Protein AF-A0A9E4C3G5-F1 (afdb_monomer_lite)

Radius of gyration: 19.18 Å; chains: 1; bounding box: 37×43×54 Å

Foldseek 3Di:
DDLLVVVLVVQLVVCVVVVVVVSLLVSLVVLLVVLVPDDQPDPSQQDDFPPPDPVTDPCRPVQGTDQNSLLSNLLSLLSVLLVCQPDDPDDNVVSLVVNVVSCVVPVALSSLLSQLVSCLQNVVLVSNLVSLVSSCVRVVDRPDCSLLSNLLSCLLVVVNVVSVVSLLPDDDPCLLCCVSVVVCVVRPSNVVPCPPPSNVVSSVVSVVNNVVSVVD

Structure (mmCIF, N/CA/C/O backbone):
data_AF-A0A9E4C3G5-F1
#
_entry.id   AF-A0A9E4C3G5-F1
#
loop_
_atom_site.group_PDB
_atom_site.id
_atom_site.type_symbol
_atom_site.label_atom_id
_atom_site.label_alt_id
_atom_site.label_comp_id
_atom_site.label_asym_id
_atom_site.label_entity_id
_atom_site.label_seq_id
_atom_site.pdbx_PDB_ins_code
_atom_site.Cartn_x
_atom_site.Cartn_y
_atom_site.Cartn_z
_atom_site.occupancy
_atom_site.B_iso_or_equiv
_atom_site.auth_seq_id
_atom_site.auth_comp_id
_atom_site.auth_asym_id
_atom_site.auth_atom_id
_atom_site.pdbx_PDB_model_num
ATOM 1 N N . MET A 1 1 ? 12.731 8.715 -30.400 1.00 43.72 1 MET A N 1
ATOM 2 C CA . MET A 1 1 ? 12.672 7.331 -29.893 1.00 43.72 1 MET A CA 1
ATOM 3 C C . MET A 1 1 ? 11.929 7.447 -28.587 1.00 43.72 1 MET A C 1
ATOM 5 O O . MET A 1 1 ? 12.416 8.128 -27.698 1.00 43.72 1 MET A O 1
ATOM 9 N N . GLU A 1 2 ? 10.672 7.040 -28.642 1.00 46.91 2 GLU A N 1
ATOM 10 C CA . GLU A 1 2 ? 9.561 7.620 -27.893 1.00 46.91 2 GLU A CA 1
ATOM 11 C C . GLU A 1 2 ? 9.622 7.361 -26.394 1.00 46.91 2 GLU A C 1
ATOM 13 O O . GLU A 1 2 ? 10.087 6.319 -25.936 1.00 46.91 2 GLU A O 1
ATOM 18 N N . GLU A 1 3 ? 9.061 8.327 -25.679 1.00 57.97 3 GLU A N 1
ATOM 19 C CA . GLU A 1 3 ? 8.815 8.424 -24.246 1.00 57.97 3 GLU A CA 1
ATOM 20 C C . GLU A 1 3 ? 7.794 7.373 -23.775 1.00 57.97 3 GLU A C 1
ATOM 22 O O . GLU A 1 3 ? 6.835 7.701 -23.085 1.00 57.97 3 GLU A O 1
ATOM 27 N N . HIS A 1 4 ? 7.961 6.101 -24.164 1.00 58.53 4 HIS A N 1
ATOM 28 C CA . HIS A 1 4 ? 7.037 5.005 -23.839 1.00 58.53 4 HIS A CA 1
ATOM 29 C C . HIS A 1 4 ? 6.701 5.009 -22.347 1.00 58.53 4 HIS A C 1
ATOM 31 O O . HIS A 1 4 ? 5.546 4.908 -21.959 1.00 58.53 4 HIS A O 1
ATOM 37 N N . PHE A 1 5 ? 7.708 5.240 -21.512 1.00 59.88 5 PHE A N 1
ATOM 38 C CA . PHE A 1 5 ? 7.554 5.316 -20.072 1.00 59.88 5 PHE A CA 1
ATOM 39 C C . PHE A 1 5 ? 6.617 6.439 -19.593 1.00 59.88 5 PHE A C 1
ATOM 41 O O . PHE A 1 5 ? 5.713 6.199 -18.795 1.00 59.88 5 PHE A O 1
ATOM 48 N N . GLN A 1 6 ? 6.819 7.665 -20.086 1.00 60.78 6 GLN A N 1
ATOM 49 C CA . GLN A 1 6 ? 5.998 8.821 -19.713 1.00 60.78 6 GLN A CA 1
ATOM 50 C C . GLN A 1 6 ? 4.600 8.699 -20.321 1.00 60.78 6 GLN A C 1
ATOM 52 O O . GLN A 1 6 ? 3.619 9.010 -19.654 1.00 60.78 6 GLN A O 1
ATOM 57 N N . TYR A 1 7 ? 4.501 8.160 -21.538 1.00 65.75 7 TYR A N 1
ATOM 58 C CA . TYR A 1 7 ? 3.240 7.867 -22.203 1.00 65.75 7 TYR A CA 1
ATOM 59 C C . TYR A 1 7 ? 2.374 6.911 -21.374 1.00 65.75 7 TYR A C 1
ATOM 61 O O . TYR A 1 7 ? 1.239 7.253 -21.059 1.00 65.75 7 TYR A O 1
ATOM 69 N N . TYR A 1 8 ? 2.907 5.765 -20.932 1.00 64.81 8 TYR A N 1
ATOM 70 C CA . TYR A 1 8 ? 2.131 4.814 -20.127 1.00 64.81 8 TYR A CA 1
ATOM 71 C C . TYR A 1 8 ? 1.734 5.388 -18.761 1.00 64.81 8 TYR A C 1
ATOM 73 O O . TYR A 1 8 ? 0.577 5.255 -18.367 1.00 64.81 8 TYR A O 1
ATOM 81 N N . GLY A 1 9 ? 2.643 6.082 -18.067 1.00 62.91 9 GLY A N 1
ATOM 82 C CA . GLY A 1 9 ? 2.323 6.728 -16.789 1.00 62.91 9 GLY A CA 1
ATOM 83 C C . GLY A 1 9 ? 1.235 7.805 -16.911 1.00 62.91 9 GLY A C 1
ATOM 84 O O . GLY A 1 9 ? 0.311 7.850 -16.097 1.00 62.91 9 GLY A O 1
ATOM 85 N N . ILE A 1 10 ? 1.305 8.651 -17.945 1.00 65.81 10 ILE A N 1
ATOM 86 C CA . ILE A 1 10 ? 0.314 9.706 -18.213 1.00 65.81 10 ILE A CA 1
ATOM 87 C C . ILE A 1 10 ? -1.028 9.093 -18.622 1.00 65.81 10 ILE A C 1
ATOM 89 O O . ILE A 1 10 ? -2.057 9.469 -18.063 1.00 65.81 10 ILE A O 1
ATOM 93 N N . CYS A 1 11 ? -1.028 8.131 -19.547 1.00 67.50 11 CYS A N 1
ATOM 94 C CA . CYS A 1 11 ? -2.247 7.481 -20.018 1.00 67.50 11 CYS A CA 1
ATOM 95 C C . CYS A 1 11 ? -2.976 6.750 -18.886 1.00 67.50 11 CYS A C 1
ATOM 97 O O . CYS A 1 11 ? -4.171 6.972 -18.709 1.00 67.50 11 CYS A O 1
ATOM 99 N N . SER A 1 12 ? -2.281 5.947 -18.072 1.00 64.44 12 SER A N 1
ATOM 100 C CA . SER A 1 12 ? -2.912 5.236 -16.951 1.00 64.44 12 SER A CA 1
ATOM 101 C C . SER A 1 12 ? -3.515 6.194 -15.920 1.00 64.44 12 SER A C 1
ATOM 103 O O . SER A 1 12 ? -4.637 5.970 -15.467 1.00 64.44 12 SER A O 1
ATOM 105 N N . ASN A 1 13 ? -2.835 7.301 -15.596 1.00 64.56 13 ASN A N 1
ATOM 106 C CA . ASN A 1 13 ? -3.387 8.316 -14.694 1.00 64.56 13 ASN A CA 1
ATOM 107 C C . ASN A 1 13 ? -4.636 8.993 -15.283 1.00 64.56 13 ASN A C 1
ATOM 109 O O . ASN A 1 13 ? -5.645 9.109 -14.590 1.00 64.56 13 ASN A O 1
ATOM 113 N N . GLN A 1 14 ? -4.605 9.376 -16.562 1.00 71.62 14 GLN A N 1
ATOM 114 C CA . GLN A 1 14 ? -5.754 9.986 -17.239 1.00 71.62 14 GLN A CA 1
ATOM 115 C C . GLN A 1 14 ? -6.950 9.030 -17.330 1.00 71.62 14 GLN A C 1
ATOM 117 O O . GLN A 1 14 ? -8.085 9.429 -17.073 1.00 71.62 14 GLN A O 1
ATOM 122 N N . TYR A 1 15 ? -6.724 7.758 -17.666 1.00 74.25 15 TYR A N 1
ATOM 123 C CA . TYR A 1 15 ? -7.795 6.764 -17.698 1.00 74.25 15 TYR A CA 1
ATOM 124 C C . TYR A 1 15 ? -8.383 6.515 -16.308 1.00 74.25 15 TYR A C 1
ATOM 126 O O . TYR A 1 15 ? -9.606 6.421 -16.190 1.00 74.25 15 TYR A O 1
ATOM 134 N N . ARG A 1 16 ? -7.556 6.519 -15.253 1.00 67.88 16 ARG A N 1
ATOM 135 C CA . ARG A 1 16 ? -8.028 6.437 -13.863 1.00 67.88 16 ARG A CA 1
ATOM 136 C C . ARG A 1 16 ? -8.943 7.607 -13.505 1.00 67.88 16 ARG A C 1
ATOM 138 O O . ARG A 1 16 ? -10.021 7.387 -12.962 1.00 67.88 16 ARG A O 1
ATOM 145 N N . GLU A 1 17 ? -8.548 8.834 -13.840 1.00 72.75 17 GLU A N 1
ATOM 146 C CA . GLU A 1 17 ? -9.363 10.035 -13.596 1.00 72.75 17 GLU A CA 1
ATOM 147 C C . GLU A 1 17 ? -10.708 9.992 -14.333 1.00 72.75 17 GLU A C 1
ATOM 149 O O . GLU A 1 17 ? -11.712 10.491 -13.827 1.00 72.75 17 GLU A O 1
ATOM 154 N N . MET A 1 18 ? -10.747 9.353 -15.503 1.00 78.38 18 MET A N 1
ATOM 155 C CA . MET A 1 18 ? -11.965 9.170 -16.294 1.00 78.38 18 MET A CA 1
ATOM 156 C C . MET A 1 18 ? -12.786 7.928 -15.905 1.00 78.38 18 MET A C 1
ATOM 158 O O . MET A 1 18 ? -13.835 7.699 -16.507 1.00 78.38 18 MET A O 1
ATOM 162 N N . GLY A 1 19 ? -12.330 7.107 -14.950 1.00 74.88 19 GLY A N 1
ATOM 163 C CA . GLY A 1 19 ? -12.973 5.832 -14.599 1.00 74.88 19 GLY A CA 1
ATOM 164 C C . GLY A 1 19 ? -12.925 4.776 -15.714 1.00 74.88 19 GLY A C 1
ATOM 165 O O . GLY A 1 19 ? -13.742 3.861 -15.733 1.00 74.88 19 GLY A O 1
ATOM 166 N N . ARG A 1 20 ? -11.991 4.910 -16.662 1.00 79.75 20 ARG A N 1
ATOM 167 C CA . ARG A 1 20 ? -11.788 4.028 -17.823 1.00 79.75 20 ARG A CA 1
ATOM 168 C C . ARG A 1 20 ? -10.861 2.872 -17.464 1.00 79.75 20 ARG A C 1
ATOM 170 O O . ARG A 1 20 ? -9.699 2.819 -17.862 1.00 79.75 20 ARG A O 1
ATOM 177 N N . TRP A 1 21 ? -11.345 1.994 -16.595 1.00 77.06 21 TRP A N 1
ATOM 178 C CA . TRP A 1 21 ? -10.495 0.993 -15.965 1.00 77.06 21 TRP A CA 1
ATOM 179 C C . TRP A 1 21 ? -10.061 -0.143 -16.902 1.00 77.06 21 TRP A C 1
ATOM 181 O O . TRP A 1 21 ? -8.990 -0.708 -16.682 1.00 77.06 21 TRP A O 1
ATOM 191 N N . ASP A 1 22 ? -10.839 -0.457 -17.946 1.00 80.00 22 ASP A N 1
ATOM 192 C CA . ASP A 1 22 ? -10.454 -1.444 -18.972 1.00 80.00 22 ASP A CA 1
ATOM 193 C C . ASP A 1 22 ? -9.181 -1.007 -19.693 1.00 80.00 22 ASP A C 1
ATOM 195 O O . ASP A 1 22 ? -8.244 -1.787 -19.863 1.00 80.00 22 ASP A O 1
ATOM 199 N N . GLU A 1 23 ? -9.105 0.278 -20.019 1.00 80.38 23 GLU A N 1
ATOM 200 C CA . GLU A 1 23 ? -7.945 0.886 -20.646 1.00 80.38 23 GLU A CA 1
ATOM 201 C C . GLU A 1 23 ? -6.760 0.969 -19.682 1.00 80.38 23 GLU A C 1
ATOM 203 O O . GLU A 1 23 ? -5.631 0.707 -20.092 1.00 80.38 23 GLU A O 1
ATOM 208 N N . VAL A 1 24 ? -6.989 1.256 -18.393 1.00 74.81 24 VAL A N 1
ATOM 209 C CA . VAL A 1 24 ? -5.925 1.161 -17.375 1.00 74.81 24 VAL A CA 1
ATOM 210 C C . VAL A 1 24 ? -5.330 -0.247 -17.354 1.00 74.81 24 VAL A C 1
ATOM 212 O O . VAL A 1 24 ? -4.107 -0.384 -17.334 1.00 74.81 24 VAL A O 1
ATOM 215 N N . GLU A 1 25 ? -6.155 -1.297 -17.374 1.00 78.31 25 GLU A N 1
ATOM 216 C CA . GLU A 1 25 ? -5.660 -2.675 -17.365 1.00 78.31 25 GLU A CA 1
ATOM 217 C C . GLU A 1 25 ? -4.893 -3.032 -18.640 1.00 78.31 25 GLU A C 1
ATOM 219 O O . GLU A 1 25 ? -3.784 -3.563 -18.542 1.00 78.31 25 GLU A O 1
ATOM 224 N N . GLU A 1 26 ? -5.451 -2.744 -19.818 1.00 82.62 26 GLU A N 1
ATOM 225 C CA . GLU A 1 26 ? -4.807 -3.038 -21.101 1.00 82.62 26 GLU A CA 1
ATOM 226 C C . GLU A 1 26 ? -3.433 -2.364 -21.190 1.00 82.62 26 GLU A C 1
ATOM 228 O O . GLU A 1 26 ? -2.424 -3.019 -21.470 1.00 82.62 26 GLU A O 1
ATOM 233 N N . HIS A 1 27 ? -3.371 -1.071 -20.861 1.00 79.00 27 HIS A N 1
ATOM 234 C CA . HIS A 1 27 ? -2.125 -0.315 -20.878 1.00 79.00 27 HIS A CA 1
ATOM 235 C C . HIS A 1 27 ? -1.134 -0.797 -19.816 1.00 79.00 27 HIS A C 1
ATOM 237 O O . HIS A 1 27 ? 0.061 -0.896 -20.102 1.00 79.00 27 HIS A O 1
ATOM 243 N N . SER A 1 28 ? -1.609 -1.146 -18.618 1.00 79.38 28 SER A N 1
ATOM 244 C CA . SER A 1 28 ? -0.754 -1.676 -17.550 1.00 79.38 28 SER A CA 1
ATOM 245 C C . SER A 1 28 ? -0.153 -3.026 -17.939 1.00 79.38 28 SER A C 1
ATOM 247 O O . SER A 1 28 ? 1.035 -3.252 -17.722 1.00 79.38 28 SER A O 1
ATOM 249 N N . ARG A 1 29 ? -0.935 -3.915 -18.561 1.00 84.44 29 ARG A N 1
ATOM 250 C CA . ARG A 1 29 ? -0.460 -5.218 -19.048 1.00 84.44 29 ARG A CA 1
ATOM 251 C C . ARG A 1 29 ? 0.579 -5.056 -20.152 1.00 84.44 29 ARG A C 1
ATOM 253 O O . ARG A 1 29 ? 1.666 -5.616 -20.041 1.00 84.44 29 ARG A O 1
ATOM 260 N N . ALA A 1 30 ? 0.280 -4.235 -21.159 1.00 84.75 30 ALA A N 1
ATOM 261 C CA . ALA A 1 30 ? 1.210 -3.953 -22.249 1.00 84.75 30 ALA A CA 1
ATOM 262 C C . ALA A 1 30 ? 2.535 -3.369 -21.733 1.00 84.75 30 ALA A C 1
ATOM 264 O O . ALA A 1 30 ? 3.608 -3.772 -22.188 1.00 84.75 30 ALA A O 1
ATOM 265 N N . TYR A 1 31 ? 2.471 -2.465 -20.751 1.00 84.00 31 TYR A N 1
ATOM 266 C CA . TYR A 1 31 ? 3.658 -1.910 -20.110 1.00 84.00 31 TYR A CA 1
ATOM 267 C C . TYR A 1 31 ? 4.470 -2.977 -19.366 1.00 84.00 31 TYR A C 1
ATOM 269 O O . TYR A 1 31 ? 5.683 -3.055 -19.562 1.00 84.00 31 TYR A O 1
ATOM 277 N N . VAL A 1 32 ? 3.825 -3.802 -18.534 1.00 86.69 32 VAL A N 1
ATOM 278 C CA . VAL A 1 32 ? 4.505 -4.851 -17.757 1.00 86.69 32 VAL A CA 1
ATOM 279 C C . VAL A 1 32 ? 5.193 -5.851 -18.688 1.00 86.69 32 VAL A C 1
ATOM 281 O O . VAL A 1 32 ? 6.381 -6.123 -18.513 1.00 86.69 32 VAL A O 1
ATOM 284 N N . ASP A 1 33 ? 4.495 -6.343 -19.713 1.00 89.44 33 ASP A N 1
ATOM 285 C CA . ASP A 1 33 ? 5.049 -7.298 -20.680 1.00 89.44 33 ASP A CA 1
ATOM 286 C C . ASP A 1 33 ? 6.239 -6.706 -21.448 1.00 89.44 33 ASP A C 1
ATOM 288 O O . ASP A 1 33 ? 7.267 -7.363 -21.627 1.00 89.44 33 ASP A O 1
ATOM 292 N N . TRP A 1 34 ? 6.136 -5.437 -21.850 1.00 88.12 34 TRP A N 1
ATOM 293 C CA . TRP A 1 34 ? 7.229 -4.714 -22.493 1.00 88.12 34 TRP A CA 1
ATOM 294 C C . TRP A 1 34 ? 8.429 -4.519 -21.558 1.00 88.12 34 TRP A C 1
ATOM 296 O O . TRP A 1 34 ? 9.560 -4.793 -21.954 1.00 88.12 34 TRP A O 1
ATOM 306 N N . ALA A 1 35 ? 8.212 -4.079 -20.317 1.00 86.19 35 ALA A N 1
ATOM 307 C CA . ALA A 1 35 ? 9.282 -3.766 -19.371 1.00 86.19 35 ALA A CA 1
ATOM 308 C C . ALA A 1 35 ? 10.113 -5.006 -18.994 1.00 86.19 35 ALA A C 1
ATOM 310 O O . ALA A 1 35 ? 11.339 -4.909 -18.869 1.00 86.19 35 ALA A O 1
ATOM 311 N N . LYS A 1 36 ? 9.459 -6.171 -18.875 1.00 87.81 36 LYS A N 1
ATOM 312 C CA . LYS A 1 36 ? 10.072 -7.465 -18.529 1.00 87.81 36 LYS A CA 1
ATOM 313 C C . LYS A 1 36 ? 11.108 -7.954 -19.539 1.00 87.81 36 LYS A C 1
ATOM 315 O O . LYS A 1 36 ? 12.044 -8.650 -19.157 1.00 87.81 36 LYS A O 1
ATOM 320 N N . VAL A 1 37 ? 10.946 -7.619 -20.819 1.00 89.25 37 VAL A N 1
ATOM 321 C CA . VAL A 1 37 ? 11.828 -8.117 -21.890 1.00 89.25 37 VAL A CA 1
ATOM 322 C C . VAL A 1 37 ? 13.015 -7.194 -22.180 1.00 89.25 37 VAL A C 1
ATOM 324 O O . VAL A 1 37 ? 13.840 -7.504 -23.040 1.00 89.25 37 VAL A O 1
ATOM 327 N N . LEU A 1 38 ? 13.117 -6.055 -21.488 1.00 86.19 38 LEU A N 1
ATOM 328 C CA . LEU A 1 38 ? 14.200 -5.098 -21.702 1.00 86.19 38 LEU A CA 1
ATOM 329 C C . LEU A 1 38 ? 15.468 -5.481 -20.924 1.00 86.19 38 LEU A C 1
ATOM 331 O O . LEU A 1 38 ? 15.395 -5.778 -19.730 1.00 86.19 38 LEU A O 1
ATOM 335 N N . PRO A 1 39 ? 16.654 -5.396 -21.548 1.00 86.12 39 PRO A N 1
ATOM 336 C CA . PRO A 1 39 ? 17.915 -5.407 -20.814 1.00 86.12 39 PRO A CA 1
ATOM 337 C C . PRO A 1 39 ? 18.020 -4.203 -19.865 1.00 86.12 39 PRO A C 1
ATOM 339 O O . PRO A 1 39 ? 17.596 -3.105 -20.213 1.00 86.12 39 PRO A O 1
ATOM 342 N N . ALA A 1 40 ? 18.672 -4.366 -18.712 1.00 82.38 40 ALA A N 1
ATOM 343 C CA . ALA A 1 40 ? 18.841 -3.273 -17.741 1.00 82.38 40 ALA A CA 1
ATOM 344 C C . ALA A 1 40 ? 19.620 -2.057 -18.290 1.00 82.38 40 ALA A C 1
ATOM 346 O O . ALA A 1 40 ? 19.432 -0.929 -17.848 1.00 82.38 40 ALA A O 1
ATOM 347 N N . ALA A 1 41 ? 20.490 -2.274 -19.283 1.00 81.75 41 ALA A N 1
ATOM 348 C CA . ALA A 1 41 ? 21.248 -1.216 -19.955 1.00 81.75 41 ALA A CA 1
ATOM 349 C C . ALA A 1 41 ? 20.528 -0.630 -21.188 1.00 81.75 41 ALA A C 1
ATOM 351 O O . ALA A 1 41 ? 21.146 0.089 -21.977 1.00 81.75 41 ALA A O 1
ATOM 352 N N . ASP A 1 42 ? 19.253 -0.966 -21.412 1.00 83.25 42 ASP A N 1
ATOM 353 C CA . ASP A 1 42 ? 18.514 -0.496 -22.581 1.00 83.25 42 ASP A CA 1
ATOM 354 C C . ASP A 1 42 ? 18.306 1.024 -22.524 1.00 83.25 42 ASP A C 1
ATOM 356 O O . ASP A 1 42 ? 17.788 1.577 -21.554 1.00 83.25 42 ASP A O 1
ATOM 360 N N . LEU A 1 43 ? 18.694 1.717 -23.597 1.00 77.94 43 LEU A N 1
ATOM 361 C CA . LEU A 1 43 ? 18.610 3.176 -23.685 1.00 77.94 43 LEU A CA 1
ATOM 362 C C . LEU A 1 43 ? 17.168 3.701 -23.598 1.00 77.94 43 LEU A C 1
ATOM 364 O O . LEU A 1 43 ? 16.972 4.875 -23.295 1.00 77.94 43 LEU A O 1
ATOM 368 N N . ARG A 1 44 ? 16.155 2.854 -23.829 1.00 76.31 44 ARG A N 1
ATOM 369 C CA . ARG A 1 44 ? 14.734 3.199 -23.651 1.00 76.31 44 ARG A CA 1
ATOM 370 C C . ARG A 1 44 ? 14.331 3.371 -22.185 1.00 76.31 44 ARG A C 1
ATOM 372 O O . ARG A 1 44 ? 13.264 3.915 -21.927 1.00 76.31 44 ARG A O 1
ATOM 379 N N . LEU A 1 45 ? 15.169 2.943 -21.239 1.00 74.69 45 LEU A N 1
ATOM 380 C CA . LEU A 1 45 ? 14.978 3.181 -19.803 1.00 74.69 45 LEU A CA 1
ATOM 381 C C . LEU A 1 45 ? 15.459 4.571 -19.366 1.00 74.69 45 LEU A C 1
ATOM 383 O O . LEU A 1 45 ? 15.265 4.972 -18.220 1.00 74.69 45 LEU A O 1
ATOM 387 N N . GLN A 1 46 ? 16.092 5.330 -20.263 1.00 69.06 46 GLN A N 1
ATOM 388 C CA . GLN A 1 46 ? 16.502 6.698 -19.980 1.00 69.06 46 GLN A CA 1
ATOM 389 C C . GLN A 1 46 ? 15.340 7.658 -20.239 1.00 69.06 46 GLN A C 1
ATOM 391 O O . GLN A 1 46 ? 14.905 7.821 -21.379 1.00 69.06 46 GLN A O 1
ATOM 396 N N . ILE A 1 47 ? 14.887 8.355 -19.195 1.00 64.19 47 ILE A N 1
ATOM 397 C CA . ILE A 1 47 ? 14.054 9.543 -19.381 1.00 64.19 47 ILE A CA 1
ATOM 398 C C . ILE A 1 47 ? 14.950 10.678 -19.860 1.00 64.19 47 ILE A C 1
ATOM 400 O O . ILE A 1 47 ? 15.896 11.076 -19.176 1.00 64.19 47 ILE A O 1
ATOM 404 N N . ARG A 1 48 ? 14.651 11.200 -21.051 1.00 59.59 48 ARG A N 1
ATOM 405 C CA . ARG A 1 48 ? 15.242 12.454 -21.511 1.00 59.59 48 ARG A CA 1
ATOM 406 C C . ARG A 1 48 ? 14.481 13.594 -20.838 1.00 59.59 48 ARG A C 1
ATOM 408 O O . ARG A 1 48 ? 13.256 13.608 -20.936 1.00 59.59 48 ARG A O 1
ATOM 415 N N . PRO A 1 49 ? 15.158 14.531 -20.158 1.00 55.06 49 PRO A N 1
ATOM 416 C CA . PRO A 1 49 ? 14.476 15.694 -19.616 1.00 55.06 49 PRO A CA 1
ATOM 417 C C . PRO A 1 49 ? 13.839 16.477 -20.770 1.00 55.06 49 PRO A C 1
ATOM 419 O O . PRO A 1 49 ? 14.537 16.973 -21.656 1.00 55.06 49 PRO A O 1
ATOM 422 N N . LEU A 1 50 ? 12.508 16.577 -20.763 1.00 51.94 50 LEU A N 1
ATOM 423 C CA . LEU A 1 50 ? 11.775 17.574 -21.537 1.00 51.94 50 LEU A CA 1
ATOM 424 C C . LEU A 1 50 ? 11.951 18.913 -20.814 1.00 51.94 50 LEU A C 1
ATOM 426 O O . LEU A 1 50 ? 11.075 19.364 -20.083 1.00 51.94 50 LEU A O 1
ATOM 430 N N . ALA A 1 51 ? 13.126 19.523 -20.953 1.00 53.44 51 ALA A N 1
ATOM 431 C CA . ALA A 1 51 ? 13.349 20.852 -20.410 1.00 53.44 51 ALA A CA 1
ATOM 432 C C . ALA A 1 51 ? 12.525 21.855 -21.234 1.00 53.44 51 ALA A C 1
ATOM 434 O O . ALA A 1 51 ? 12.802 22.083 -22.412 1.00 53.44 51 ALA A O 1
ATOM 435 N N . LEU A 1 52 ? 11.491 22.437 -20.621 1.00 49.34 52 LEU A N 1
ATOM 436 C CA . LEU A 1 52 ? 10.735 23.553 -21.206 1.00 49.34 52 LEU A CA 1
ATOM 437 C C . LEU A 1 52 ? 11.494 24.891 -21.083 1.00 49.34 52 LEU A C 1
ATOM 439 O O . LEU A 1 52 ? 11.041 25.899 -21.623 1.00 49.34 52 LEU A O 1
ATOM 443 N N . THR A 1 53 ? 12.636 24.907 -20.387 1.00 55.03 53 THR A N 1
ATOM 444 C CA . THR A 1 53 ? 13.481 26.082 -20.127 1.00 55.03 53 THR A CA 1
ATOM 445 C C . THR A 1 53 ? 14.971 25.746 -20.285 1.00 55.03 53 THR A C 1
ATOM 447 O O . THR A 1 53 ? 15.377 24.592 -20.154 1.00 55.03 53 THR A O 1
ATOM 450 N N . GLU A 1 54 ? 15.806 26.757 -20.563 1.00 55.72 54 GLU A N 1
ATOM 451 C CA . GLU A 1 54 ? 17.269 26.603 -20.714 1.00 55.72 54 GLU A CA 1
ATOM 452 C C . GLU A 1 54 ? 17.986 26.191 -19.413 1.00 55.72 54 GLU A C 1
ATOM 454 O O . GLU A 1 54 ? 19.108 25.694 -19.465 1.00 55.72 54 GLU A O 1
ATOM 459 N N . GLU A 1 55 ? 17.341 26.356 -18.255 1.00 59.59 55 GLU A N 1
ATOM 460 C CA . GLU A 1 55 ? 17.917 26.055 -16.935 1.00 59.59 55 GLU A CA 1
ATOM 461 C C . GLU A 1 55 ? 17.911 24.551 -16.593 1.00 59.59 55 GLU A C 1
ATOM 463 O O . GLU A 1 55 ? 18.587 24.131 -15.656 1.00 59.59 55 GLU A O 1
ATOM 468 N N . GLY A 1 56 ? 17.236 23.720 -17.401 1.00 56.16 56 GLY A N 1
ATOM 469 C CA . GLY A 1 56 ? 17.077 22.288 -17.137 1.00 56.16 56 GLY A CA 1
ATOM 470 C C . GLY A 1 56 ? 16.049 21.997 -16.036 1.00 56.16 56 GLY A C 1
ATOM 471 O O . GLY A 1 56 ? 15.627 22.883 -15.301 1.00 56.16 56 GLY A O 1
ATOM 472 N N . ASP A 1 57 ? 15.600 20.744 -15.947 1.00 56.59 57 ASP A N 1
ATOM 473 C CA . ASP A 1 57 ? 14.733 20.282 -14.854 1.00 56.59 57 ASP A CA 1
ATOM 474 C C . ASP A 1 57 ? 15.610 19.842 -13.674 1.00 56.59 57 ASP A C 1
ATOM 476 O O . ASP A 1 57 ? 16.465 18.968 -13.827 1.00 56.59 57 ASP A O 1
ATOM 480 N N . GLU A 1 58 ? 15.391 20.428 -12.497 1.00 54.19 58 GLU A N 1
ATOM 481 C CA . GLU A 1 58 ? 16.076 20.087 -11.241 1.00 54.19 58 GLU A CA 1
ATOM 482 C C . GLU A 1 58 ? 15.905 18.604 -10.860 1.00 54.19 58 GLU A C 1
ATOM 484 O O . GLU A 1 58 ? 16.723 18.041 -10.132 1.00 54.19 58 GLU A O 1
ATOM 489 N N . ASN A 1 59 ? 14.865 17.951 -11.389 1.00 51.16 59 ASN A N 1
ATOM 490 C CA . ASN A 1 59 ? 14.556 16.538 -11.185 1.00 51.16 59 ASN A CA 1
ATOM 491 C C . ASN A 1 59 ? 15.052 15.642 -12.332 1.00 51.16 59 ASN A C 1
ATOM 493 O O . ASN A 1 59 ? 14.707 14.455 -12.382 1.00 51.16 59 ASN A O 1
ATOM 497 N N . ALA A 1 60 ? 15.849 16.174 -13.267 1.00 52.06 60 ALA A N 1
ATOM 498 C CA . ALA A 1 60 ? 16.401 15.408 -14.378 1.00 52.06 60 ALA A CA 1
ATOM 499 C C . ALA A 1 60 ? 17.187 14.191 -13.859 1.00 52.06 60 ALA A C 1
ATOM 501 O O . ALA A 1 60 ? 18.263 14.306 -13.278 1.00 52.06 60 ALA A O 1
ATOM 502 N N . GLY A 1 61 ? 16.631 13.001 -14.093 1.00 54.94 61 GLY A N 1
ATOM 503 C CA . GLY A 1 61 ? 17.221 11.725 -13.690 1.00 54.94 61 GLY A CA 1
ATOM 504 C C . GLY A 1 61 ? 16.699 11.123 -12.383 1.00 54.94 61 GLY A C 1
ATOM 505 O O . GLY A 1 61 ? 17.030 9.979 -12.105 1.00 54.94 61 GLY A O 1
ATOM 506 N N . ALA A 1 62 ? 15.817 11.798 -11.636 1.00 55.97 62 ALA A N 1
ATOM 507 C CA . ALA A 1 62 ? 15.148 11.208 -10.463 1.00 55.97 62 ALA A CA 1
ATOM 508 C C . ALA A 1 62 ? 14.208 10.032 -10.819 1.00 55.97 62 ALA A C 1
ATOM 510 O O . ALA A 1 62 ? 13.778 9.270 -9.956 1.00 55.97 62 ALA A O 1
ATOM 511 N N . HIS A 1 63 ? 13.903 9.883 -12.108 1.00 65.00 63 HIS A N 1
ATOM 512 C CA . HIS A 1 63 ? 12.959 8.923 -12.665 1.00 65.00 63 HIS A CA 1
ATOM 513 C C . HIS A 1 63 ? 13.566 8.205 -13.877 1.00 65.00 63 HIS A C 1
ATOM 515 O O . HIS A 1 63 ? 12.972 8.175 -14.944 1.00 65.00 63 HIS A O 1
ATOM 521 N N . ASN A 1 64 ? 14.793 7.693 -13.788 1.00 70.50 64 ASN A N 1
ATOM 522 C CA . ASN A 1 64 ? 15.422 6.997 -14.912 1.00 70.50 64 ASN A CA 1
ATOM 523 C C . ASN A 1 64 ? 16.005 5.638 -14.514 1.00 70.50 64 ASN A C 1
ATOM 525 O O . ASN A 1 64 ? 16.188 5.324 -13.341 1.00 70.50 64 ASN A O 1
ATOM 529 N N . GLY A 1 65 ? 16.291 4.829 -15.531 1.00 77.56 65 GLY A N 1
ATOM 530 C CA . GLY A 1 65 ? 17.005 3.574 -15.368 1.00 77.56 65 GLY A CA 1
ATOM 531 C C . GLY A 1 65 ? 16.153 2.434 -14.819 1.00 77.56 65 GLY A C 1
ATOM 532 O O . GLY A 1 65 ? 14.919 2.452 -14.845 1.00 77.56 65 GLY A O 1
ATOM 533 N N . ASP A 1 66 ? 16.858 1.399 -14.376 1.00 82.44 66 ASP A N 1
ATOM 534 C CA . ASP A 1 66 ? 16.265 0.114 -14.015 1.00 82.44 66 ASP A CA 1
ATOM 535 C C . ASP A 1 66 ? 15.395 0.195 -12.757 1.00 82.44 66 ASP A C 1
ATOM 537 O O . ASP A 1 66 ? 14.319 -0.399 -12.710 1.00 82.44 66 ASP A O 1
ATOM 541 N N . ASP A 1 67 ? 15.820 0.996 -11.781 1.00 80.31 67 ASP A N 1
ATOM 542 C CA . ASP A 1 67 ? 15.096 1.222 -10.530 1.00 80.31 67 ASP A CA 1
ATOM 543 C C . ASP A 1 67 ? 13.710 1.811 -10.805 1.00 80.31 67 ASP A C 1
ATOM 545 O O . ASP A 1 67 ? 12.691 1.318 -10.315 1.00 80.31 67 ASP A O 1
ATOM 549 N N . PHE A 1 68 ? 13.653 2.830 -11.669 1.00 78.94 68 PHE A N 1
ATOM 550 C CA . PHE A 1 68 ? 12.391 3.456 -12.035 1.00 78.94 68 PHE A CA 1
ATOM 551 C C . PHE A 1 68 ? 11.498 2.508 -12.839 1.00 78.94 68 PHE A C 1
ATOM 553 O O . PHE A 1 68 ? 10.296 2.440 -12.581 1.00 78.94 68 PHE A O 1
ATOM 560 N N . ARG A 1 69 ? 12.076 1.705 -13.747 1.00 84.25 69 ARG A N 1
ATOM 561 C CA . ARG A 1 69 ? 11.344 0.645 -14.459 1.00 84.25 69 ARG A CA 1
ATOM 562 C C . ARG A 1 69 ? 10.632 -0.288 -13.502 1.00 84.25 69 ARG A C 1
ATOM 564 O O . ARG A 1 69 ? 9.427 -0.487 -13.635 1.00 84.25 69 ARG A O 1
ATOM 571 N N . TRP A 1 70 ? 11.356 -0.863 -12.553 1.00 87.00 70 TRP A N 1
ATOM 572 C CA . TRP A 1 70 ? 10.759 -1.826 -11.639 1.00 87.00 70 TRP A CA 1
ATOM 573 C C . TRP A 1 70 ? 9.764 -1.190 -10.682 1.00 87.00 70 TRP A C 1
ATOM 575 O O . TRP A 1 70 ? 8.733 -1.798 -10.390 1.00 87.00 70 TRP A O 1
ATOM 585 N N . TRP A 1 71 ? 10.015 0.047 -10.255 1.00 85.06 71 TRP A N 1
ATOM 586 C CA . TRP A 1 71 ? 9.043 0.817 -9.492 1.00 85.06 71 TRP A CA 1
ATOM 587 C C . TRP A 1 71 ? 7.720 0.982 -10.257 1.00 85.06 71 TRP A C 1
ATOM 589 O O . TRP A 1 71 ? 6.656 0.706 -9.706 1.00 85.06 71 TRP A O 1
ATOM 599 N N . THR A 1 72 ? 7.760 1.335 -11.546 1.00 83.25 72 THR A N 1
ATOM 600 C CA . THR A 1 72 ? 6.542 1.487 -12.361 1.00 83.25 72 THR A CA 1
ATOM 601 C C . THR A 1 72 ? 5.880 0.157 -12.703 1.00 83.25 72 THR A C 1
ATOM 603 O O . THR A 1 72 ? 4.653 0.102 -12.746 1.00 83.25 72 THR A O 1
ATOM 606 N N . VAL A 1 73 ? 6.640 -0.930 -12.875 1.00 88.31 73 VAL A N 1
ATOM 607 C CA . VAL A 1 73 ? 6.065 -2.284 -12.986 1.00 88.31 73 VAL A CA 1
ATOM 608 C C . VAL A 1 73 ? 5.272 -2.625 -11.724 1.00 88.31 73 VAL A C 1
ATOM 610 O O . VAL A 1 73 ? 4.113 -3.024 -11.824 1.00 88.31 73 VAL A O 1
ATOM 613 N N . CYS A 1 74 ? 5.855 -2.412 -10.540 1.00 90.75 74 CYS A N 1
ATOM 614 C CA . CYS A 1 74 ? 5.172 -2.660 -9.270 1.00 90.75 74 CYS A CA 1
ATOM 615 C C . CYS A 1 74 ? 3.935 -1.766 -9.114 1.00 90.75 74 CYS A C 1
ATOM 617 O O . CYS A 1 74 ? 2.884 -2.248 -8.702 1.00 90.75 74 CYS A O 1
ATOM 619 N N . TYR A 1 75 ? 4.030 -0.493 -9.504 1.00 85.69 75 TYR A N 1
ATOM 620 C CA . TYR A 1 75 ? 2.906 0.443 -9.487 1.00 85.69 75 TYR A CA 1
ATOM 621 C C . TYR A 1 75 ? 1.751 -0.010 -10.392 1.00 85.69 75 TYR A C 1
ATOM 623 O O . TYR A 1 75 ? 0.610 -0.076 -9.942 1.00 85.69 75 TYR A O 1
ATOM 631 N N . ALA A 1 76 ? 2.041 -0.405 -11.634 1.00 84.94 76 ALA A N 1
ATOM 632 C CA . ALA A 1 76 ? 1.036 -0.885 -12.583 1.00 84.94 76 ALA A CA 1
ATOM 633 C C . ALA A 1 76 ? 0.348 -2.180 -12.110 1.00 84.94 76 ALA A C 1
ATOM 635 O O . ALA A 1 76 ? -0.852 -2.367 -12.310 1.00 84.94 76 ALA A O 1
ATOM 636 N N . LEU A 1 77 ? 1.088 -3.083 -11.461 1.00 89.19 77 LEU A N 1
ATOM 637 C CA . LEU A 1 77 ? 0.528 -4.305 -10.872 1.00 89.19 77 LEU A CA 1
ATOM 638 C C . LEU A 1 77 ? -0.341 -4.004 -9.645 1.00 89.19 77 LEU A C 1
ATOM 640 O O . LEU A 1 77 ? -1.427 -4.563 -9.507 1.00 89.19 77 LEU A O 1
ATOM 644 N N . ALA A 1 78 ? 0.097 -3.082 -8.793 1.00 87.81 78 ALA A N 1
ATOM 645 C CA . ALA A 1 78 ? -0.649 -2.639 -7.624 1.00 87.81 78 ALA A CA 1
ATOM 646 C C . ALA A 1 78 ? -1.974 -1.943 -8.000 1.00 87.81 78 ALA A C 1
ATOM 648 O O . ALA A 1 78 ? -3.017 -2.229 -7.411 1.00 87.81 78 ALA A O 1
ATOM 649 N N . ASP A 1 79 ? -1.974 -1.131 -9.060 1.00 82.38 79 ASP A N 1
ATOM 650 C CA . ASP A 1 79 ? -3.193 -0.562 -9.646 1.00 82.38 79 ASP A CA 1
ATOM 651 C C . ASP A 1 79 ? -4.160 -1.637 -10.153 1.00 82.38 79 ASP A C 1
ATOM 653 O O . ASP A 1 79 ? -5.371 -1.543 -9.942 1.00 82.38 79 ASP A O 1
ATOM 657 N N . ARG A 1 80 ? -3.643 -2.684 -10.809 1.00 83.31 80 ARG A N 1
ATOM 658 C CA . ARG A 1 80 ? -4.463 -3.813 -11.277 1.00 83.31 80 ARG A CA 1
ATOM 659 C C . ARG A 1 80 ? -5.105 -4.567 -10.107 1.00 83.31 80 ARG A C 1
ATOM 661 O O . ARG A 1 80 ? -6.255 -4.983 -10.231 1.00 83.31 80 ARG A O 1
ATOM 668 N N . ILE A 1 81 ? -4.415 -4.688 -8.968 1.00 84.44 81 ILE A N 1
ATOM 669 C CA . ILE A 1 81 ? -4.984 -5.241 -7.726 1.00 84.44 81 ILE A CA 1
ATOM 670 C C . ILE A 1 81 ? -6.143 -4.361 -7.238 1.00 84.44 81 ILE A C 1
ATOM 672 O O . ILE A 1 81 ? -7.249 -4.862 -7.031 1.00 84.44 81 ILE A O 1
ATOM 676 N N . LEU A 1 82 ? -5.934 -3.042 -7.132 1.00 78.38 82 LEU A N 1
ATOM 677 C CA . LEU A 1 82 ? -6.991 -2.094 -6.752 1.00 78.38 82 LEU A CA 1
ATOM 678 C C . LEU A 1 82 ? -8.201 -2.173 -7.695 1.00 78.38 82 LEU A C 1
ATOM 680 O O . LEU A 1 82 ? -9.341 -2.154 -7.233 1.00 78.38 82 LEU A O 1
ATOM 684 N N . ARG A 1 83 ? -7.977 -2.325 -9.005 1.00 71.31 83 ARG A N 1
ATOM 685 C CA . ARG A 1 83 ? -9.048 -2.496 -9.995 1.00 71.31 83 ARG A CA 1
ATOM 686 C C . ARG A 1 83 ? -9.840 -3.789 -9.789 1.00 71.31 83 ARG A C 1
ATOM 688 O O . ARG A 1 83 ? -11.071 -3.750 -9.840 1.00 71.31 83 ARG A O 1
ATOM 695 N N . ALA A 1 84 ? -9.166 -4.917 -9.552 1.00 69.25 84 ALA A N 1
ATOM 696 C CA . ALA A 1 84 ? -9.821 -6.212 -9.350 1.00 69.25 84 ALA A CA 1
ATOM 697 C C . ALA A 1 84 ? -10.877 -6.151 -8.228 1.00 69.25 84 ALA A C 1
ATOM 699 O O . ALA A 1 84 ? -11.943 -6.751 -8.347 1.00 69.25 84 ALA A O 1
ATOM 700 N N . ARG A 1 85 ? -10.646 -5.327 -7.196 1.00 70.50 85 ARG A N 1
ATOM 701 C CA . ARG A 1 85 ? -11.625 -5.037 -6.134 1.00 70.50 85 ARG A CA 1
ATOM 702 C C . ARG A 1 85 ? -12.880 -4.306 -6.631 1.00 70.50 85 ARG A C 1
ATOM 704 O O . ARG A 1 85 ? -13.961 -4.541 -6.094 1.00 70.50 85 ARG A O 1
ATOM 711 N N . HIS A 1 86 ? -12.748 -3.384 -7.585 1.00 63.88 86 HIS A N 1
ATOM 712 C CA . HIS A 1 86 ? -13.812 -2.446 -7.953 1.00 63.88 86 HIS A CA 1
ATOM 713 C C . HIS A 1 86 ? -14.736 -2.930 -9.076 1.00 63.88 86 HIS A C 1
ATOM 715 O O . HIS A 1 86 ? -15.916 -2.584 -9.031 1.00 63.88 86 HIS A O 1
ATOM 721 N N . GLU A 1 87 ? -14.262 -3.717 -10.052 1.00 61.19 87 GLU A N 1
ATOM 722 C CA . GLU A 1 87 ? -15.075 -3.968 -11.260 1.00 61.19 87 GLU A CA 1
ATOM 723 C C . GLU A 1 87 ? -15.214 -5.406 -11.765 1.00 61.19 87 GLU A C 1
ATOM 725 O O . GLU A 1 87 ? -16.135 -5.661 -12.540 1.00 6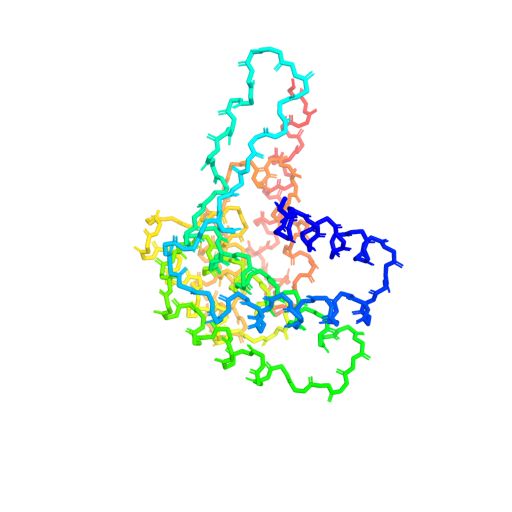1.19 87 GLU A O 1
ATOM 730 N N . THR A 1 88 ? -14.430 -6.395 -11.343 1.00 55.44 88 THR A N 1
ATOM 731 C CA . THR A 1 88 ? -14.484 -7.690 -12.047 1.00 55.44 88 THR A CA 1
ATOM 732 C C . THR A 1 88 ? -14.095 -8.869 -11.177 1.00 55.44 88 THR A C 1
ATOM 734 O O . THR A 1 88 ? -13.197 -8.787 -10.356 1.00 55.44 88 THR A O 1
ATOM 737 N N . ARG A 1 89 ? -14.752 -10.005 -11.435 1.00 54.31 89 ARG A N 1
ATOM 738 C CA . ARG A 1 89 ? -14.542 -11.353 -10.872 1.00 54.31 89 ARG A CA 1
ATOM 739 C C . ARG A 1 89 ? -13.162 -11.960 -11.206 1.00 54.31 89 ARG A C 1
ATOM 741 O O . ARG A 1 89 ? -13.068 -13.168 -11.413 1.00 54.31 89 ARG A O 1
ATOM 748 N N . LEU A 1 90 ? -12.130 -11.135 -11.357 1.00 59.25 90 LEU A N 1
ATOM 749 C CA . LEU A 1 90 ? -10.776 -11.577 -11.645 1.00 59.25 90 LEU A CA 1
ATOM 750 C C . LEU A 1 90 ? -10.065 -11.859 -10.315 1.00 59.25 90 LEU A C 1
ATOM 752 O O . LEU A 1 90 ? -10.055 -10.982 -9.451 1.00 59.25 90 LEU A O 1
ATOM 756 N N . PRO A 1 91 ? -9.506 -13.066 -10.134 1.00 70.12 91 PRO A N 1
ATOM 757 C CA . PRO A 1 91 ? -8.723 -13.387 -8.952 1.00 70.12 91 PRO A CA 1
ATOM 758 C C . PRO A 1 91 ? -7.503 -12.456 -8.881 1.00 70.12 91 PRO A C 1
ATOM 760 O O . PRO A 1 91 ? -6.738 -12.351 -9.842 1.00 70.12 91 PRO A O 1
ATOM 763 N N . ALA A 1 92 ? -7.327 -11.753 -7.762 1.00 83.75 92 ALA A N 1
ATOM 764 C CA . ALA A 1 92 ? -6.160 -10.900 -7.537 1.00 83.75 92 ALA A CA 1
ATOM 765 C C . ALA A 1 92 ? -4.882 -11.727 -7.297 1.00 83.75 92 ALA A C 1
ATOM 767 O O . ALA A 1 92 ? -3.780 -11.192 -7.378 1.00 83.75 92 ALA A O 1
ATOM 768 N N . GLU A 1 93 ? -5.016 -13.030 -7.049 1.00 86.94 93 GLU A N 1
ATOM 769 C CA . GLU A 1 93 ? -3.947 -13.974 -6.723 1.00 86.94 93 GLU A CA 1
ATOM 770 C C . GLU A 1 93 ? -2.890 -14.081 -7.832 1.00 86.94 93 GLU A C 1
ATOM 772 O O . GLU A 1 93 ? -1.690 -14.079 -7.545 1.00 86.94 93 GLU A O 1
ATOM 777 N N . ASP A 1 94 ? -3.309 -14.104 -9.100 1.00 87.81 94 ASP A N 1
ATOM 778 C CA . ASP A 1 94 ? -2.376 -14.134 -10.234 1.00 87.81 94 ASP A CA 1
ATOM 779 C C . ASP A 1 94 ? -1.578 -12.822 -10.325 1.00 87.81 94 ASP A C 1
ATOM 781 O O . ASP A 1 94 ? -0.383 -12.824 -10.624 1.00 87.81 94 ASP A O 1
ATOM 785 N N . ILE A 1 95 ? -2.226 -11.691 -10.019 1.00 89.06 95 ILE A N 1
ATOM 786 C CA . ILE A 1 95 ? -1.603 -10.362 -10.045 1.00 89.06 95 ILE A CA 1
ATOM 787 C C . ILE A 1 95 ? -0.644 -10.201 -8.860 1.00 89.06 95 IL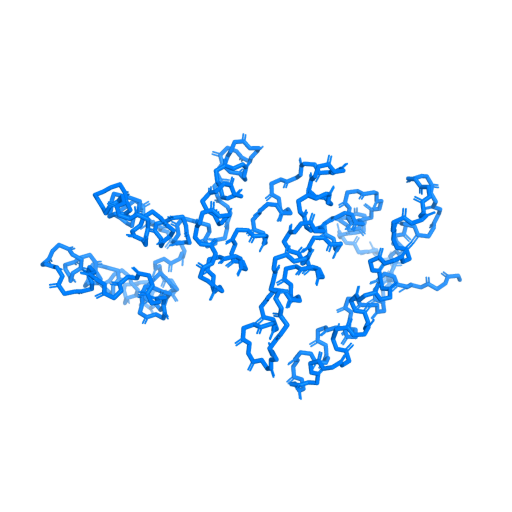E A C 1
ATOM 789 O O . ILE A 1 95 ? 0.448 -9.667 -9.030 1.00 89.06 95 ILE A O 1
ATOM 793 N N . LEU A 1 96 ? -1.013 -10.702 -7.678 1.00 91.94 96 LEU A N 1
ATOM 794 C CA . LEU A 1 96 ? -0.152 -10.742 -6.493 1.00 91.94 96 LEU A CA 1
ATOM 795 C C . LEU A 1 96 ? 1.085 -11.613 -6.728 1.00 91.94 96 LEU A C 1
ATOM 797 O O . LEU A 1 96 ? 2.191 -11.207 -6.386 1.00 91.94 96 LEU A O 1
ATOM 801 N N . THR A 1 97 ? 0.923 -12.764 -7.385 1.00 93.25 97 THR A N 1
ATOM 802 C CA . THR A 1 97 ? 2.049 -13.633 -7.765 1.00 93.25 97 THR A CA 1
ATOM 803 C C . THR A 1 97 ? 2.992 -12.924 -8.741 1.00 93.25 97 THR A C 1
ATOM 805 O O . THR A 1 97 ? 4.214 -12.983 -8.601 1.00 93.25 97 THR A O 1
ATOM 808 N N . GLU A 1 98 ? 2.437 -12.220 -9.731 1.00 92.88 98 GLU A N 1
ATOM 809 C CA . GLU A 1 98 ? 3.212 -11.417 -10.680 1.00 92.88 98 GLU A CA 1
ATOM 810 C C . GLU A 1 98 ? 3.930 -10.239 -9.991 1.00 92.88 98 GLU A C 1
ATOM 812 O O . GLU A 1 98 ? 5.070 -9.922 -10.339 1.00 92.88 98 GLU A O 1
ATOM 817 N N . LEU A 1 99 ? 3.288 -9.624 -8.993 1.00 94.00 99 LEU A N 1
ATOM 818 C CA . LEU A 1 99 ? 3.856 -8.555 -8.173 1.00 94.00 99 LEU A CA 1
ATOM 819 C C . LEU A 1 99 ? 4.999 -9.056 -7.289 1.00 94.00 99 LEU A C 1
ATOM 821 O O . LEU A 1 99 ? 6.041 -8.407 -7.247 1.00 94.00 99 LEU A O 1
ATOM 825 N N . ASP A 1 100 ? 4.854 -10.215 -6.647 1.00 95.44 100 ASP A N 1
ATOM 826 C CA . ASP A 1 100 ? 5.928 -10.844 -5.871 1.00 95.44 100 ASP A CA 1
ATOM 827 C C . ASP A 1 100 ? 7.165 -11.091 -6.729 1.00 95.44 100 ASP A C 1
ATOM 829 O O . ASP A 1 100 ? 8.271 -10.692 -6.364 1.00 95.44 100 ASP A O 1
ATOM 833 N N . TRP A 1 101 ? 6.968 -11.656 -7.922 1.00 94.50 101 TRP A N 1
ATOM 834 C CA . TRP A 1 101 ? 8.060 -11.851 -8.867 1.00 94.50 101 TRP A CA 1
ATOM 835 C C . TRP A 1 101 ? 8.761 -10.532 -9.227 1.00 94.50 101 TRP A C 1
ATOM 837 O O . TRP A 1 101 ? 9.991 -10.499 -9.298 1.00 94.50 101 TRP A O 1
ATOM 847 N N . ALA A 1 102 ? 8.004 -9.449 -9.444 1.00 93.00 102 ALA A N 1
ATOM 848 C CA . ALA A 1 102 ? 8.558 -8.139 -9.785 1.00 93.00 102 ALA A CA 1
ATOM 849 C C . ALA A 1 102 ? 9.328 -7.502 -8.614 1.00 93.00 102 ALA A C 1
ATOM 851 O O . ALA A 1 102 ? 10.403 -6.938 -8.822 1.00 93.00 102 ALA A O 1
ATOM 852 N N . LEU A 1 103 ? 8.815 -7.630 -7.386 1.00 93.88 103 LEU A N 1
ATOM 853 C CA . LEU A 1 103 ? 9.476 -7.164 -6.163 1.00 93.88 103 LEU A CA 1
ATOM 854 C C . LEU A 1 103 ? 10.795 -7.906 -5.899 1.00 93.88 103 LEU A C 1
ATOM 856 O O . LEU A 1 103 ? 11.746 -7.306 -5.394 1.00 93.88 103 LEU A O 1
ATOM 860 N N . ASP A 1 104 ? 10.884 -9.178 -6.291 1.00 91.94 104 ASP A N 1
ATOM 861 C CA . ASP A 1 104 ? 12.121 -9.962 -6.220 1.00 91.94 104 ASP A CA 1
ATOM 862 C C . ASP A 1 104 ? 13.173 -9.519 -7.246 1.00 91.94 104 ASP A C 1
ATOM 864 O O . ASP A 1 104 ? 14.370 -9.651 -6.984 1.00 91.94 104 ASP A O 1
ATOM 868 N N . GLN A 1 105 ? 12.761 -8.962 -8.393 1.00 86.75 105 GLN A N 1
ATOM 869 C CA . GLN A 1 105 ? 13.712 -8.416 -9.370 1.00 86.75 105 GLN A CA 1
ATOM 870 C C . GLN A 1 105 ? 14.371 -7.126 -8.869 1.00 86.75 105 GLN A C 1
ATOM 872 O O . GLN A 1 105 ? 15.513 -6.840 -9.230 1.00 86.75 105 GLN A O 1
ATOM 877 N N . HIS A 1 106 ? 13.663 -6.342 -8.050 1.00 84.94 106 HIS A N 1
ATOM 878 C CA . HIS A 1 106 ? 14.163 -5.068 -7.548 1.00 84.94 106 HIS A CA 1
ATOM 879 C C . HIS A 1 106 ? 13.557 -4.697 -6.190 1.00 84.94 106 HIS A C 1
ATOM 881 O O . HIS A 1 106 ? 12.457 -4.144 -6.083 1.00 84.94 106 HIS A O 1
ATOM 887 N N . GLN A 1 107 ? 14.328 -4.960 -5.135 1.00 88.69 107 GLN A N 1
ATOM 888 C CA . GLN A 1 107 ? 13.917 -4.726 -3.755 1.00 88.69 107 GLN A CA 1
ATOM 889 C C . GLN A 1 107 ? 14.105 -3.260 -3.351 1.00 88.69 107 GLN A C 1
ATOM 891 O O . GLN A 1 107 ? 15.086 -2.902 -2.701 1.00 88.69 107 GLN A O 1
ATOM 896 N N . SER A 1 108 ? 13.147 -2.406 -3.716 1.00 89.38 108 SER A N 1
ATOM 897 C CA . SER A 1 108 ? 13.107 -1.013 -3.262 1.00 89.38 108 SER A CA 1
ATOM 898 C C . SER A 1 108 ? 11.998 -0.785 -2.238 1.00 89.38 108 SER A C 1
ATOM 900 O O . SER A 1 108 ? 10.881 -1.287 -2.389 1.00 89.38 108 SER A O 1
ATOM 902 N N . ALA A 1 109 ? 12.276 0.031 -1.218 1.00 89.25 109 ALA A N 1
ATOM 903 C CA . ALA A 1 109 ? 11.269 0.418 -0.230 1.00 89.25 109 ALA A CA 1
ATOM 904 C C . ALA A 1 109 ? 10.035 1.064 -0.894 1.00 89.25 109 ALA A C 1
ATOM 906 O O . ALA A 1 109 ? 8.903 0.781 -0.514 1.00 89.25 109 ALA A O 1
ATOM 907 N N . GLY A 1 110 ? 10.238 1.870 -1.944 1.00 87.25 110 GLY A N 1
ATOM 908 C CA . GLY A 1 110 ? 9.151 2.516 -2.682 1.00 87.25 110 GLY A CA 1
ATOM 909 C C . GLY A 1 110 ? 8.200 1.527 -3.363 1.00 87.25 110 GLY A C 1
ATOM 910 O O . GLY A 1 110 ? 6.985 1.708 -3.285 1.00 87.25 110 GLY A O 1
ATOM 911 N N . SER A 1 111 ? 8.730 0.470 -3.988 1.00 90.81 111 SER A N 1
ATOM 912 C CA . SER A 1 111 ? 7.917 -0.578 -4.619 1.00 90.81 111 SER A CA 1
ATOM 913 C C . SER A 1 111 ? 7.103 -1.361 -3.586 1.00 90.81 111 SER A C 1
ATOM 915 O O . SER A 1 111 ? 5.902 -1.563 -3.771 1.00 90.81 111 SER A O 1
ATOM 917 N N . TYR A 1 112 ? 7.736 -1.743 -2.470 1.00 94.00 112 TYR A N 1
ATOM 918 C CA . TYR A 1 112 ? 7.062 -2.432 -1.366 1.00 94.00 112 TYR A CA 1
ATOM 919 C C . TYR A 1 112 ? 5.980 -1.568 -0.704 1.00 94.00 112 TYR A C 1
ATOM 921 O O . TYR A 1 112 ? 4.922 -2.089 -0.357 1.00 94.00 112 TYR A O 1
ATOM 929 N N . SER A 1 113 ? 6.188 -0.250 -0.614 1.00 92.38 113 SER A N 1
ATOM 930 C CA . SER A 1 113 ? 5.184 0.685 -0.094 1.00 92.38 113 SER A CA 1
ATOM 931 C C . SER A 1 113 ? 3.897 0.664 -0.915 1.00 92.38 113 SER A C 1
ATOM 933 O O . SER A 1 113 ? 2.801 0.530 -0.373 1.00 92.38 113 SER A O 1
ATOM 935 N N . ILE A 1 114 ? 4.008 0.742 -2.242 1.00 90.81 114 ILE A N 1
ATOM 936 C CA . ILE A 1 114 ? 2.843 0.748 -3.140 1.00 90.81 114 ILE A CA 1
ATOM 937 C C . ILE A 1 114 ? 2.120 -0.603 -3.121 1.00 90.81 114 ILE A C 1
ATOM 939 O O . ILE A 1 114 ? 0.885 -0.645 -3.079 1.00 90.81 114 ILE A O 1
ATOM 943 N N . ALA A 1 115 ? 2.886 -1.697 -3.107 1.00 93.62 115 ALA A N 1
ATOM 944 C CA . ALA A 1 115 ? 2.361 -3.051 -2.985 1.00 93.62 115 ALA A CA 1
ATOM 945 C C . ALA A 1 115 ? 1.572 -3.231 -1.678 1.00 93.62 115 ALA A C 1
ATOM 947 O O . ALA A 1 115 ? 0.425 -3.677 -1.701 1.00 93.62 115 ALA A O 1
ATOM 948 N N . GLY A 1 116 ? 2.153 -2.817 -0.549 1.00 94.44 116 GLY A N 1
ATOM 949 C CA . GLY A 1 116 ? 1.545 -2.919 0.775 1.00 94.44 116 GLY A CA 1
ATOM 950 C C . GLY A 1 116 ? 0.243 -2.135 0.907 1.00 94.44 116 GLY A C 1
ATOM 951 O O . GLY A 1 116 ? -0.754 -2.666 1.397 1.00 94.44 116 GLY A O 1
ATOM 952 N N . GLN A 1 117 ? 0.221 -0.896 0.410 1.00 92.69 117 GLN A N 1
ATOM 953 C CA . GLN A 1 117 ? -0.983 -0.058 0.403 1.00 92.69 117 GLN A CA 1
ATOM 954 C C . GLN A 1 117 ? -2.105 -0.704 -0.417 1.00 92.69 117 GLN A C 1
ATOM 956 O O . GLN A 1 117 ? -3.225 -0.856 0.069 1.00 92.69 117 GLN A O 1
ATOM 961 N N . SER A 1 118 ? -1.789 -1.150 -1.633 1.00 91.69 118 SER A N 1
ATOM 962 C CA . SER A 1 118 ? -2.782 -1.724 -2.546 1.00 91.69 118 SER A CA 1
ATOM 963 C C . SER A 1 118 ? -3.330 -3.055 -2.037 1.00 91.69 118 SER A C 1
ATOM 965 O O . SER A 1 118 ? -4.541 -3.269 -2.066 1.00 91.69 118 SER A O 1
ATOM 967 N N . ALA A 1 119 ? -2.470 -3.919 -1.491 1.00 93.31 119 ALA A N 1
ATOM 968 C CA . ALA A 1 119 ? -2.882 -5.162 -0.842 1.00 93.31 119 ALA A CA 1
ATOM 969 C C . ALA A 1 119 ? -3.785 -4.897 0.377 1.00 93.31 119 ALA A C 1
ATOM 971 O O . ALA A 1 119 ? -4.808 -5.556 0.551 1.00 93.31 119 ALA A O 1
ATOM 972 N N . CYS A 1 120 ? -3.465 -3.886 1.193 1.00 93.50 120 CYS A N 1
ATOM 973 C CA . CYS A 1 120 ? -4.271 -3.542 2.365 1.00 93.50 120 CYS A CA 1
ATOM 974 C C . CYS A 1 120 ? -5.667 -3.041 1.971 1.00 93.50 120 CYS A C 1
ATOM 976 O O . CYS A 1 120 ? -6.675 -3.493 2.517 1.00 93.50 120 CYS A O 1
ATOM 978 N N . GLU A 1 121 ? -5.752 -2.143 0.984 1.00 90.06 121 GLU A N 1
ATOM 979 C CA . GLU A 1 121 ? -7.033 -1.609 0.507 1.00 90.06 121 GLU A CA 1
ATOM 980 C C . GLU A 1 121 ? -7.931 -2.673 -0.126 1.00 90.06 121 GLU A C 1
ATOM 982 O O . GLU A 1 121 ? -9.153 -2.538 -0.114 1.00 90.06 121 GLU A O 1
ATOM 987 N N . THR A 1 122 ? -7.343 -3.741 -0.653 1.00 88.50 122 THR A N 1
ATOM 988 C CA . THR A 1 122 ? -8.062 -4.852 -1.286 1.00 88.50 122 THR A CA 1
ATOM 989 C C . THR A 1 122 ? -8.333 -6.027 -0.348 1.00 88.50 122 THR A C 1
ATOM 991 O O . THR A 1 122 ? -8.990 -6.982 -0.750 1.00 88.50 122 THR A O 1
ATOM 994 N N . GLY A 1 123 ? -7.927 -5.935 0.922 1.00 91.19 123 GLY A N 1
ATOM 995 C CA . GLY A 1 123 ? -8.195 -6.959 1.936 1.00 91.19 123 GLY A CA 1
ATOM 996 C C . GLY A 1 123 ? -7.198 -8.121 1.953 1.00 91.19 123 GLY A C 1
ATOM 997 O O . GLY A 1 123 ? -7.379 -9.068 2.717 1.00 91.19 123 GLY A O 1
ATOM 998 N N . HIS A 1 124 ? -6.120 -8.045 1.171 1.00 93.75 124 HIS A N 1
ATOM 999 C CA . HIS A 1 124 ? -5.005 -8.994 1.191 1.00 93.75 124 HIS A CA 1
ATOM 1000 C C . HIS A 1 124 ? -4.045 -8.652 2.341 1.00 93.75 124 HIS A C 1
ATOM 1002 O O . HIS A 1 124 ? -2.910 -8.218 2.144 1.00 93.75 124 HIS A O 1
ATOM 1008 N N . TYR A 1 125 ? -4.539 -8.764 3.578 1.00 96.00 125 TYR A N 1
ATOM 1009 C CA . TYR A 1 125 ? -3.846 -8.262 4.769 1.00 96.00 125 TYR A CA 1
ATOM 1010 C C . TYR A 1 125 ? -2.544 -9.009 5.085 1.00 96.00 125 TYR A C 1
ATOM 1012 O O . TYR A 1 125 ? -1.601 -8.393 5.579 1.00 96.00 125 TYR A O 1
ATOM 1020 N N . SER A 1 126 ? -2.462 -10.305 4.771 1.00 97.25 126 SER A N 1
ATOM 1021 C CA . SER A 1 126 ? -1.238 -11.100 4.938 1.00 97.25 126 SER A CA 1
ATOM 1022 C C . SER A 1 126 ? -0.112 -10.587 4.037 1.00 97.25 126 SER A C 1
ATOM 1024 O O . SER A 1 126 ? 1.012 -10.367 4.493 1.00 97.25 126 SER A O 1
ATOM 1026 N N . GLU A 1 127 ? -0.422 -10.344 2.765 1.00 97.00 127 GLU A N 1
ATOM 1027 C CA . GLU A 1 127 ? 0.491 -9.773 1.779 1.00 97.00 127 GLU A CA 1
ATOM 1028 C C . GLU A 1 127 ? 0.847 -8.333 2.149 1.00 97.00 127 GLU A C 1
ATOM 1030 O O . GLU A 1 127 ? 2.026 -7.983 2.167 1.00 97.00 127 GLU A O 1
ATOM 1035 N N . ALA A 1 128 ? -0.142 -7.525 2.542 1.00 96.75 128 ALA A N 1
ATOM 1036 C CA . ALA A 1 128 ? 0.072 -6.153 2.988 1.00 96.75 128 ALA A CA 1
ATOM 1037 C C . ALA A 1 128 ? 1.062 -6.073 4.156 1.00 96.75 128 ALA A C 1
ATOM 1039 O O . ALA A 1 128 ? 2.014 -5.296 4.097 1.00 96.75 128 ALA A O 1
ATOM 1040 N N . LEU A 1 129 ? 0.881 -6.906 5.188 1.00 98.00 129 LEU A N 1
ATOM 1041 C CA . LEU A 1 129 ? 1.793 -6.974 6.329 1.00 98.00 129 LEU A CA 1
ATOM 1042 C C . LEU A 1 129 ? 3.214 -7.333 5.878 1.00 98.00 129 LEU A C 1
ATOM 1044 O O . LEU A 1 129 ? 4.168 -6.663 6.271 1.00 98.00 129 LEU A O 1
ATOM 1048 N N . ARG A 1 130 ? 3.366 -8.353 5.023 1.00 97.62 130 ARG A N 1
ATOM 1049 C CA . ARG A 1 130 ? 4.677 -8.765 4.499 1.00 97.62 130 ARG A CA 1
ATOM 1050 C C . ARG A 1 130 ? 5.357 -7.637 3.720 1.00 97.62 130 ARG A C 1
ATOM 1052 O O . ARG A 1 130 ? 6.539 -7.381 3.943 1.00 97.62 130 ARG A O 1
ATOM 1059 N N . TYR A 1 131 ? 4.630 -6.958 2.836 1.00 96.94 131 TYR A N 1
ATOM 1060 C CA . TYR A 1 131 ? 5.179 -5.876 2.024 1.00 96.94 131 TYR A CA 1
ATOM 1061 C C . TYR A 1 131 ? 5.580 -4.664 2.859 1.00 96.94 131 TYR A C 1
ATOM 1063 O O . TYR A 1 131 ? 6.692 -4.169 2.705 1.00 96.94 131 TYR A O 1
ATOM 1071 N N . LEU A 1 132 ? 4.724 -4.227 3.784 1.00 96.62 132 LEU A N 1
ATOM 1072 C CA . LEU A 1 132 ? 4.999 -3.066 4.634 1.00 96.62 132 LEU A CA 1
ATOM 1073 C C . LEU A 1 132 ? 6.172 -3.335 5.586 1.00 96.62 132 LEU A C 1
ATOM 1075 O O . LEU A 1 132 ? 7.025 -2.474 5.771 1.00 96.62 132 LEU A O 1
ATOM 1079 N N . ARG A 1 133 ? 6.308 -4.555 6.118 1.00 96.69 133 ARG A N 1
ATOM 1080 C CA . ARG A 1 133 ? 7.505 -4.926 6.893 1.00 96.69 133 ARG A CA 1
ATOM 1081 C C . ARG A 1 133 ? 8.775 -4.908 6.055 1.00 96.69 133 ARG A C 1
ATOM 1083 O O . ARG A 1 133 ? 9.818 -4.488 6.547 1.00 96.69 133 ARG A O 1
ATOM 1090 N N . LYS A 1 134 ? 8.699 -5.324 4.789 1.00 96.19 134 LYS A N 1
ATOM 1091 C CA . LYS A 1 134 ? 9.855 -5.272 3.892 1.00 96.19 134 LYS A CA 1
ATOM 1092 C C . LYS A 1 134 ? 10.211 -3.839 3.485 1.00 96.19 134 LYS A C 1
ATOM 1094 O O . LYS A 1 134 ? 11.392 -3.518 3.394 1.00 96.19 134 LYS A O 1
ATOM 1099 N N . GLU A 1 135 ? 9.220 -2.966 3.296 1.00 94.81 135 GLU A N 1
ATOM 1100 C CA . GLU A 1 135 ? 9.433 -1.520 3.145 1.00 94.81 135 GLU A CA 1
ATOM 1101 C C . GLU A 1 135 ? 10.181 -0.952 4.355 1.00 94.81 135 GLU A C 1
ATOM 1103 O O . GLU A 1 135 ? 11.201 -0.289 4.174 1.00 94.81 135 GLU A O 1
ATOM 1108 N N . GLU A 1 136 ? 9.701 -1.231 5.571 1.00 94.44 136 GLU A N 1
ATOM 1109 C CA . GLU A 1 136 ? 10.318 -0.775 6.821 1.00 94.44 136 GLU A CA 1
ATOM 1110 C C . GLU A 1 136 ? 11.774 -1.256 6.939 1.00 94.44 136 GLU A C 1
ATOM 1112 O O . GLU A 1 136 ? 12.666 -0.453 7.213 1.00 94.44 136 GLU A O 1
ATOM 1117 N N . GLU A 1 137 ? 12.029 -2.538 6.656 1.00 94.88 137 GLU A N 1
ATOM 1118 C CA . GLU A 1 137 ? 13.369 -3.142 6.665 1.00 94.88 137 GLU A CA 1
ATOM 1119 C C . GLU A 1 137 ? 14.330 -2.428 5.699 1.00 94.88 137 GLU A C 1
ATOM 1121 O O . GLU A 1 137 ? 15.471 -2.137 6.057 1.00 94.88 137 GLU A O 1
ATOM 1126 N N . LEU A 1 138 ? 13.875 -2.120 4.481 1.00 92.00 138 LEU A N 1
ATOM 1127 C CA . LEU A 1 138 ? 14.699 -1.497 3.441 1.00 92.00 138 LEU A CA 1
ATOM 1128 C C . LEU A 1 138 ? 14.866 0.017 3.642 1.00 92.00 138 LEU A C 1
ATOM 1130 O O . LEU A 1 138 ? 15.919 0.575 3.334 1.00 92.00 138 LEU A O 1
ATOM 1134 N N . GLY A 1 139 ? 13.824 0.697 4.121 1.00 86.44 139 GLY A N 1
ATOM 1135 C CA . GLY A 1 139 ? 13.750 2.155 4.226 1.00 86.44 139 GLY A CA 1
ATOM 1136 C C . GLY A 1 139 ? 14.085 2.718 5.607 1.00 86.44 139 GLY A C 1
ATOM 1137 O O . GLY A 1 139 ? 14.128 3.939 5.764 1.00 86.44 139 GLY A O 1
ATOM 1138 N N . SER A 1 140 ? 14.291 1.860 6.615 1.00 84.06 140 SER A N 1
ATOM 1139 C CA . SER A 1 140 ? 14.371 2.195 8.055 1.00 84.06 140 SER A CA 1
ATOM 1140 C C . SER A 1 140 ? 13.127 2.879 8.643 1.00 84.06 140 SER A C 1
ATOM 1142 O O . SER A 1 140 ? 13.103 3.197 9.831 1.00 84.06 140 SER A O 1
ATOM 1144 N N . ARG A 1 141 ? 12.124 3.173 7.815 1.00 86.38 141 ARG A N 1
ATOM 1145 C CA . ARG A 1 141 ? 10.846 3.779 8.177 1.00 86.38 141 ARG A CA 1
ATOM 1146 C C . ARG A 1 141 ? 9.842 3.545 7.060 1.00 86.38 141 ARG A C 1
ATOM 1148 O O . ARG A 1 141 ? 10.220 3.494 5.888 1.00 86.38 141 ARG A O 1
ATOM 1155 N N . LEU A 1 142 ? 8.572 3.509 7.427 1.00 87.56 142 LEU A N 1
ATOM 1156 C CA . LEU A 1 142 ? 7.476 3.552 6.473 1.00 87.56 142 LEU A CA 1
ATOM 1157 C C . LEU A 1 142 ? 7.343 4.967 5.906 1.00 87.56 142 LEU A C 1
ATOM 1159 O O . LEU A 1 142 ? 7.494 5.965 6.621 1.00 87.56 142 LEU A O 1
ATOM 1163 N N . VAL A 1 143 ? 7.096 5.075 4.602 1.00 80.75 143 VAL A N 1
ATOM 1164 C CA . VAL A 1 143 ? 6.846 6.367 3.959 1.00 80.75 143 VAL A CA 1
ATOM 1165 C C . VAL A 1 143 ? 5.353 6.614 3.781 1.00 80.75 143 VAL A C 1
ATOM 1167 O O . VAL A 1 143 ? 4.524 5.704 3.761 1.00 80.75 143 VAL A O 1
ATOM 1170 N N . ASN A 1 144 ? 4.997 7.887 3.601 1.00 75.44 144 ASN A N 1
ATOM 1171 C CA . ASN A 1 144 ? 3.634 8.325 3.316 1.00 75.44 144 ASN A CA 1
ATOM 1172 C C . ASN A 1 144 ? 2.621 7.851 4.361 1.00 75.44 144 ASN A C 1
ATOM 1174 O O . ASN A 1 144 ? 2.542 8.434 5.429 1.00 75.44 144 ASN A O 1
ATOM 1178 N N . ARG A 1 145 ? 1.808 6.853 4.020 1.00 87.50 145 ARG A N 1
ATOM 1179 C CA . ARG A 1 145 ? 0.702 6.332 4.828 1.00 87.50 145 ARG A CA 1
ATOM 1180 C C . ARG A 1 145 ? 1.005 4.926 5.353 1.00 87.50 145 ARG A C 1
ATOM 1182 O O . ARG A 1 145 ? 0.096 4.272 5.850 1.00 87.50 145 ARG A O 1
ATOM 1189 N N . GLY A 1 146 ? 2.240 4.440 5.219 1.00 90.88 146 GLY A N 1
ATOM 1190 C CA . GLY A 1 146 ? 2.578 3.056 5.549 1.00 90.88 146 GLY A CA 1
ATOM 1191 C C . GLY A 1 146 ? 2.210 2.677 6.986 1.00 90.88 146 GLY A C 1
ATOM 1192 O O . GLY A 1 146 ? 1.633 1.612 7.174 1.00 90.88 146 GLY A O 1
ATOM 1193 N N . ASP A 1 147 ? 2.397 3.571 7.967 1.00 94.06 147 ASP A N 1
ATOM 1194 C CA . ASP A 1 147 ? 2.058 3.301 9.376 1.00 94.06 147 ASP A CA 1
ATOM 1195 C C . ASP A 1 147 ? 0.577 2.933 9.570 1.00 94.06 147 ASP A C 1
ATOM 1197 O O . ASP A 1 147 ? 0.248 1.977 10.273 1.00 94.06 147 ASP A O 1
ATOM 1201 N N . ILE A 1 148 ? -0.339 3.654 8.906 1.00 95.75 148 ILE A N 1
ATOM 1202 C CA . ILE A 1 148 ? -1.777 3.392 9.043 1.00 95.75 148 ILE A CA 1
ATOM 1203 C C . ILE A 1 148 ? -2.204 2.119 8.307 1.00 95.75 148 ILE A C 1
ATOM 1205 O O . ILE A 1 148 ? -3.077 1.401 8.792 1.00 95.75 148 ILE A O 1
ATOM 1209 N N . TYR A 1 149 ? -1.583 1.797 7.169 1.00 96.56 149 TYR A N 1
ATOM 1210 C CA . TYR A 1 149 ? -1.861 0.538 6.472 1.00 96.56 149 TYR A CA 1
ATOM 1211 C C . TYR A 1 149 ? -1.251 -0.668 7.191 1.00 96.56 149 TYR A C 1
ATOM 1213 O O . TYR A 1 149 ? -1.854 -1.742 7.180 1.00 96.56 149 TYR A O 1
ATOM 1221 N N . LEU A 1 150 ? -0.107 -0.494 7.862 1.00 97.38 150 LEU A N 1
ATOM 1222 C CA . LEU A 1 150 ? 0.501 -1.538 8.681 1.00 97.38 150 LEU A CA 1
ATOM 1223 C C . LEU A 1 150 ? -0.399 -1.829 9.878 1.00 97.38 150 LEU A C 1
ATOM 1225 O O . LEU A 1 150 ? -0.775 -2.980 10.089 1.00 97.38 150 LEU A O 1
ATOM 1229 N N . ALA A 1 151 ? -0.837 -0.787 10.589 1.00 97.62 151 ALA A N 1
ATOM 1230 C CA . ALA A 1 151 ? -1.817 -0.922 11.658 1.00 97.62 151 ALA A CA 1
ATOM 1231 C C . ALA A 1 151 ? -3.099 -1.625 11.185 1.00 97.62 151 ALA A C 1
ATOM 1233 O O . ALA A 1 151 ? -3.590 -2.528 11.860 1.00 97.62 151 ALA A O 1
ATOM 1234 N N . ALA A 1 152 ? -3.626 -1.258 10.014 1.00 98.00 152 ALA A N 1
ATOM 1235 C CA . ALA A 1 152 ? -4.808 -1.896 9.438 1.00 98.00 152 ALA A CA 1
ATOM 1236 C C . ALA A 1 152 ? -4.587 -3.395 9.184 1.00 98.00 152 ALA A C 1
ATOM 1238 O O . ALA A 1 152 ? -5.416 -4.211 9.587 1.00 98.00 152 ALA A O 1
ATOM 1239 N N . ALA A 1 153 ? -3.462 -3.770 8.570 1.00 98.19 153 ALA A N 1
ATOM 1240 C CA . ALA A 1 153 ? -3.129 -5.169 8.323 1.00 98.19 153 ALA A CA 1
ATOM 1241 C C . ALA A 1 153 ? -2.992 -5.967 9.633 1.00 98.19 153 ALA A C 1
ATOM 1243 O O . ALA A 1 153 ? -3.552 -7.055 9.745 1.00 98.19 153 ALA A O 1
ATOM 1244 N N . LEU A 1 154 ? -2.323 -5.405 10.646 1.00 98.56 154 LEU A N 1
ATOM 1245 C CA . LEU A 1 154 ? -2.174 -6.021 11.970 1.00 98.56 154 LEU A CA 1
ATOM 1246 C C . LEU A 1 154 ? -3.533 -6.276 12.636 1.00 98.56 154 LEU A C 1
ATOM 1248 O O . LEU A 1 154 ? -3.813 -7.397 13.061 1.00 98.56 154 LEU A O 1
ATOM 1252 N N . VAL A 1 155 ? -4.407 -5.263 12.677 1.00 98.38 155 VAL A N 1
ATOM 1253 C CA . VAL A 1 155 ? -5.749 -5.382 13.274 1.00 98.38 155 VAL A CA 1
ATOM 1254 C C . VAL A 1 155 ? -6.575 -6.442 12.549 1.00 98.38 155 VAL A C 1
ATOM 1256 O O . VAL A 1 155 ? -7.165 -7.303 13.202 1.00 98.38 155 VAL A O 1
ATOM 1259 N N . ALA A 1 156 ? -6.582 -6.430 11.215 1.00 97.94 156 ALA A N 1
ATOM 1260 C CA . ALA A 1 156 ? -7.340 -7.394 10.423 1.00 97.94 156 ALA A CA 1
ATOM 1261 C C . ALA A 1 156 ? -6.850 -8.843 10.599 1.00 97.94 156 ALA A C 1
ATOM 1263 O O . ALA A 1 156 ? -7.646 -9.777 10.520 1.00 97.94 156 ALA A O 1
ATOM 1264 N N . LEU A 1 157 ? -5.559 -9.035 10.884 1.00 98.12 157 LEU A N 1
ATOM 1265 C CA . LEU A 1 157 ? -4.954 -10.338 11.184 1.00 98.12 157 LEU A CA 1
ATOM 1266 C C . LEU A 1 157 ? -5.071 -10.739 12.667 1.00 98.12 157 LEU A C 1
ATOM 1268 O O . LEU A 1 157 ? -4.516 -11.757 13.079 1.00 98.12 157 LEU A O 1
ATOM 1272 N N . GLY A 1 158 ? -5.790 -9.960 13.481 1.00 97.81 158 GLY A N 1
ATOM 1273 C CA . GLY A 1 158 ? -6.017 -10.240 14.900 1.00 97.81 158 GLY A CA 1
ATOM 1274 C C . GLY A 1 158 ? -4.883 -9.799 15.831 1.00 97.81 158 GLY A C 1
ATOM 1275 O O . GLY A 1 158 ? -4.980 -9.999 17.041 1.00 97.81 158 GLY A O 1
ATOM 1276 N N . GLN A 1 159 ? -3.839 -9.147 15.314 1.00 98.31 159 GLN A N 1
ATOM 1277 C CA . GLN A 1 159 ? -2.760 -8.531 16.098 1.00 98.31 159 GLN A CA 1
ATOM 1278 C C . GLN A 1 159 ? -3.193 -7.138 16.583 1.00 98.31 159 GLN A C 1
ATOM 1280 O O . GLN A 1 159 ? -2.559 -6.121 16.309 1.00 98.31 159 GLN A O 1
ATOM 1285 N N . VAL A 1 160 ? -4.335 -7.095 17.281 1.00 98.12 160 VAL A N 1
ATOM 1286 C CA . VAL A 1 160 ? -5.066 -5.860 17.605 1.00 98.12 160 VAL A CA 1
ATOM 1287 C C . VAL A 1 160 ? -4.238 -4.900 18.454 1.00 98.12 160 VAL A C 1
ATOM 1289 O O . VAL A 1 160 ? -4.156 -3.724 18.118 1.00 98.12 160 VAL A O 1
ATOM 1292 N N . GLU A 1 161 ? -3.604 -5.383 19.522 1.00 98.06 161 GLU A N 1
ATOM 1293 C CA . GLU A 1 161 ? -2.841 -4.514 20.430 1.00 98.06 161 GLU A CA 1
ATOM 1294 C C . GLU A 1 161 ? -1.632 -3.873 19.747 1.00 98.06 161 GLU A C 1
ATOM 1296 O O . GLU A 1 161 ? -1.407 -2.674 19.901 1.00 98.06 161 GLU A O 1
ATOM 1301 N N . GLU A 1 162 ? -0.910 -4.636 18.925 1.00 97.94 162 GLU A N 1
ATOM 1302 C CA . GLU A 1 162 ? 0.204 -4.105 18.136 1.00 97.94 162 GLU A CA 1
ATOM 1303 C C . GLU A 1 162 ? -0.296 -3.088 17.102 1.00 97.94 162 GLU A C 1
ATOM 1305 O O . GLU A 1 162 ? 0.266 -2.003 16.962 1.00 97.94 162 GLU A O 1
ATOM 1310 N N . GLY A 1 163 ? -1.407 -3.385 16.420 1.00 97.81 163 GLY A N 1
ATOM 1311 C CA . GLY A 1 163 ? -2.034 -2.444 15.496 1.00 97.81 163 GLY A CA 1
ATOM 1312 C C . GLY A 1 163 ? -2.447 -1.135 16.176 1.00 97.81 163 GLY A C 1
ATOM 1313 O O . GLY A 1 163 ? -2.202 -0.056 15.639 1.00 97.81 163 GLY A O 1
ATOM 1314 N N . LYS A 1 164 ? -3.007 -1.202 17.389 1.00 98.19 164 LYS A N 1
ATOM 1315 C CA . LYS A 1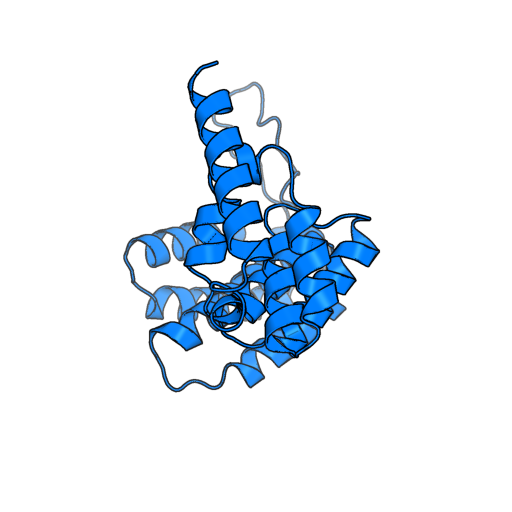 164 ? -3.336 -0.019 18.198 1.00 98.19 164 LYS A CA 1
ATOM 1316 C C . LYS A 1 164 ? -2.094 0.756 18.628 1.00 98.19 164 LYS A C 1
ATOM 1318 O O . LYS A 1 164 ? -2.120 1.984 18.625 1.00 98.19 164 LYS A O 1
ATOM 1323 N N . GLU A 1 165 ? -1.016 0.072 19.002 1.00 97.69 165 GLU A N 1
ATOM 1324 C CA . GLU A 1 165 ? 0.261 0.713 19.328 1.00 97.69 165 GLU A CA 1
ATOM 1325 C C . GLU A 1 165 ? 0.816 1.494 18.133 1.00 97.69 165 GLU A C 1
ATOM 1327 O O . GLU A 1 165 ? 1.175 2.663 18.286 1.00 97.69 165 GLU A O 1
ATOM 1332 N N . TRP A 1 166 ? 0.784 0.907 16.934 1.00 95.88 166 TRP A N 1
ATOM 1333 C CA . TRP A 1 166 ? 1.141 1.612 15.704 1.00 95.88 166 TRP A CA 1
ATOM 1334 C C . TRP A 1 166 ? 0.309 2.874 15.501 1.00 95.88 166 TRP A C 1
ATOM 1336 O O . TRP A 1 166 ? 0.885 3.932 15.266 1.00 95.88 166 TRP A O 1
ATOM 1346 N N . LEU A 1 167 ? -1.019 2.801 15.661 1.00 96.56 167 LEU A N 1
ATOM 1347 C CA . LEU A 1 167 ? -1.891 3.976 15.540 1.00 96.56 167 LEU A CA 1
ATOM 1348 C C . LEU A 1 167 ? -1.498 5.082 16.529 1.00 96.56 167 LEU A C 1
ATOM 1350 O O . LEU A 1 167 ? -1.364 6.236 16.125 1.00 96.56 167 LEU A O 1
ATOM 1354 N N . ARG A 1 168 ? -1.258 4.752 17.804 1.00 95.69 168 ARG A N 1
ATOM 1355 C CA . ARG A 1 168 ? -0.865 5.742 18.827 1.00 95.69 168 ARG A CA 1
ATOM 1356 C C . ARG A 1 168 ? 0.465 6.431 18.508 1.00 95.69 168 ARG A C 1
ATOM 1358 O O . ARG A 1 168 ? 0.665 7.578 18.898 1.00 95.69 168 ARG A O 1
ATOM 1365 N N . ASN A 1 169 ? 1.344 5.761 17.767 1.00 93.19 169 ASN A N 1
ATOM 1366 C CA . ASN A 1 169 ? 2.638 6.295 17.355 1.00 93.19 169 ASN A CA 1
ATOM 1367 C C . ASN A 1 169 ? 2.591 7.098 16.041 1.00 93.19 169 ASN A C 1
ATOM 1369 O O . ASN A 1 169 ? 3.629 7.590 15.601 1.00 93.19 169 ASN A O 1
ATOM 1373 N N . ILE A 1 170 ? 1.418 7.301 15.425 1.00 91.44 170 ILE A N 1
ATOM 1374 C CA . ILE A 1 170 ? 1.286 8.177 14.252 1.00 91.44 170 ILE A CA 1
ATOM 1375 C C . ILE A 1 170 ? 1.200 9.639 14.700 1.00 91.44 170 ILE A C 1
ATOM 1377 O O . ILE A 1 170 ? 0.249 10.057 15.362 1.00 91.44 170 ILE A O 1
ATOM 1381 N N . TYR A 1 171 ? 2.159 10.455 14.262 1.00 87.12 171 TYR A N 1
ATOM 1382 C CA . TYR A 1 171 ? 2.208 11.895 14.532 1.00 87.12 171 TYR A CA 1
ATOM 1383 C C . TYR A 1 171 ? 2.646 12.709 13.301 1.00 87.12 171 TYR A C 1
ATOM 1385 O O . TYR A 1 171 ? 2.918 12.189 12.219 1.00 87.12 171 TYR A O 1
ATOM 1393 N N . GLY A 1 172 ? 2.695 14.037 13.444 1.00 86.31 172 GLY A N 1
ATOM 1394 C CA . GLY A 1 172 ? 3.199 14.941 12.408 1.00 86.31 172 GLY A CA 1
ATOM 1395 C C . GLY A 1 172 ? 2.180 15.267 11.312 1.00 86.31 172 GLY A C 1
ATOM 1396 O O . GLY A 1 172 ? 0.990 15.439 11.580 1.00 86.31 172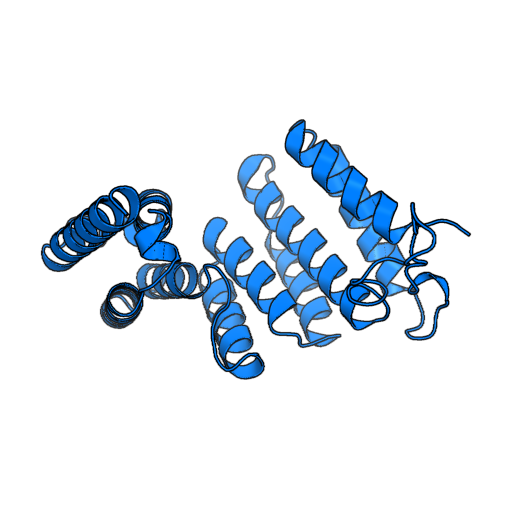 GLY A O 1
ATOM 1397 N N . ARG A 1 173 ? 2.648 15.408 10.061 1.00 81.56 173 ARG A N 1
ATOM 1398 C CA . ARG A 1 173 ? 1.841 15.950 8.946 1.00 81.56 173 ARG A CA 1
ATOM 1399 C C . ARG A 1 173 ? 0.586 15.130 8.632 1.00 81.56 173 ARG A C 1
ATOM 1401 O O . ARG A 1 173 ? -0.414 15.713 8.227 1.00 81.56 173 ARG A O 1
ATOM 1408 N N . LEU A 1 174 ? 0.613 13.809 8.821 1.00 83.62 174 LEU A N 1
ATOM 1409 C CA . LEU A 1 174 ? -0.558 12.953 8.589 1.00 83.62 174 LEU A CA 1
ATOM 1410 C C . LEU A 1 174 ? -1.711 13.282 9.540 1.00 83.62 174 LEU A C 1
ATOM 1412 O O . LEU A 1 174 ? -2.868 13.315 9.119 1.00 83.62 174 LEU A O 1
ATOM 1416 N N . VAL A 1 175 ? -1.387 13.552 10.806 1.00 87.88 175 VAL A N 1
ATOM 1417 C CA . VAL A 1 175 ? -2.353 13.975 11.823 1.00 87.88 175 VAL A CA 1
ATOM 1418 C C . VAL A 1 175 ? -2.783 15.417 11.565 1.00 87.88 175 VAL A C 1
ATOM 1420 O O . VAL A 1 175 ? -3.973 15.690 11.450 1.00 87.88 175 VAL A O 1
ATOM 1423 N N . ALA A 1 176 ? -1.821 16.324 11.373 1.00 86.94 176 ALA A N 1
ATOM 1424 C CA . ALA A 1 176 ? -2.082 17.751 11.168 1.00 86.94 176 ALA A CA 1
ATOM 1425 C C . ALA A 1 176 ? -2.985 18.038 9.951 1.00 86.94 176 ALA A C 1
ATOM 1427 O O . ALA A 1 176 ? -3.828 18.931 9.994 1.00 86.94 176 ALA A O 1
ATOM 1428 N N . ASN A 1 177 ? -2.856 17.247 8.881 1.00 87.38 177 ASN A N 1
ATOM 1429 C CA . ASN A 1 177 ? -3.664 17.384 7.668 1.00 87.38 177 ASN A CA 1
ATOM 1430 C C . ASN A 1 177 ? -4.986 16.591 7.713 1.00 87.38 177 ASN A C 1
ATOM 1432 O O . ASN A 1 177 ? -5.671 16.502 6.694 1.00 87.38 177 ASN A O 1
ATOM 1436 N N . GLY A 1 178 ? -5.335 15.966 8.845 1.00 89.06 178 GLY A N 1
ATOM 1437 C CA . GLY A 1 178 ? -6.547 15.150 8.998 1.00 89.06 178 GLY A CA 1
ATOM 1438 C C . GLY A 1 178 ? -6.538 13.837 8.203 1.00 89.06 178 GLY A C 1
ATOM 1439 O O . GLY A 1 178 ? -7.551 13.136 8.145 1.00 89.06 178 GLY A O 1
ATOM 1440 N N . GLN A 1 179 ? -5.406 13.473 7.588 1.00 90.56 179 GLN A N 1
ATOM 1441 C CA . GLN A 1 179 ? -5.302 12.257 6.782 1.00 90.56 179 GLN A CA 1
ATOM 1442 C C . GLN A 1 179 ? -5.415 11.006 7.652 1.00 90.56 179 GLN A C 1
ATOM 1444 O O . GLN A 1 179 ? -6.111 10.078 7.254 1.00 90.56 179 GLN A O 1
ATOM 1449 N N . CYS A 1 180 ? -4.799 10.998 8.840 1.00 91.81 180 CYS A N 1
ATOM 1450 C CA . CYS A 1 180 ? -4.848 9.848 9.746 1.00 91.81 180 CYS A CA 1
ATOM 1451 C C . CYS A 1 180 ? -6.299 9.472 10.098 1.00 91.81 180 CYS A C 1
ATOM 1453 O O . CYS A 1 180 ? -6.755 8.370 9.799 1.00 91.81 180 CYS A O 1
ATOM 1455 N N . ARG A 1 181 ? -7.077 10.446 10.591 1.00 94.12 181 ARG A N 1
ATOM 1456 C CA . ARG A 1 181 ? -8.506 10.277 10.897 1.00 94.12 181 ARG A CA 1
ATOM 1457 C C . ARG A 1 181 ? -9.323 9.871 9.669 1.00 94.12 181 ARG A C 1
ATOM 1459 O O . ARG A 1 181 ? -10.156 8.971 9.757 1.00 94.12 181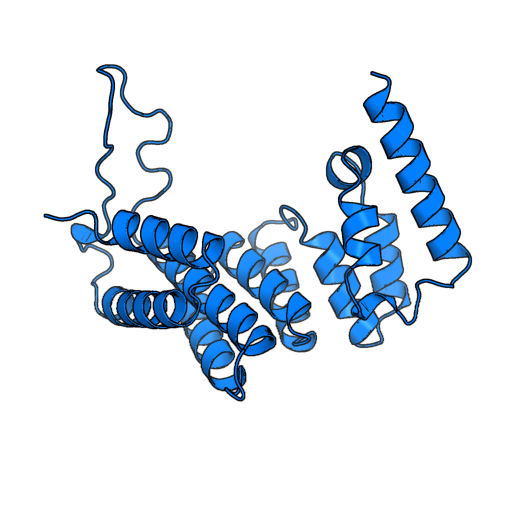 ARG A O 1
ATOM 1466 N N . SER A 1 182 ? -9.078 10.501 8.515 1.00 93.88 182 SER A N 1
ATOM 1467 C CA . SER A 1 182 ? -9.775 10.141 7.275 1.00 93.88 182 SER A CA 1
ATOM 1468 C C . SER A 1 182 ? -9.539 8.683 6.883 1.00 93.88 182 SER A C 1
ATOM 1470 O O . SER A 1 182 ? -10.471 8.047 6.402 1.00 93.88 182 SER A O 1
ATOM 1472 N N . TRP A 1 183 ? -8.316 8.171 7.002 1.00 93.31 183 TRP A N 1
ATOM 1473 C CA . TRP A 1 183 ? -7.998 6.795 6.617 1.00 93.31 183 TRP A CA 1
ATOM 1474 C C . TRP A 1 183 ? -8.486 5.790 7.654 1.00 93.31 183 TRP A C 1
ATOM 1476 O O . TRP A 1 183 ? -9.074 4.782 7.271 1.00 93.31 183 TRP A O 1
ATOM 1486 N N . PHE A 1 184 ? -8.377 6.113 8.943 1.00 95.94 184 PHE A N 1
ATOM 1487 C CA . PHE A 1 184 ? -8.940 5.297 10.019 1.00 95.94 184 PHE A CA 1
ATOM 1488 C C . PHE A 1 184 ? -10.458 5.092 9.849 1.00 95.94 184 PHE A C 1
ATOM 1490 O O . PHE A 1 184 ? -10.982 3.994 10.034 1.00 95.94 184 PHE A O 1
ATOM 1497 N N . GLY A 1 185 ? -11.171 6.138 9.417 1.00 94.19 185 GLY A N 1
ATOM 1498 C CA . GLY A 1 185 ? -12.601 6.058 9.113 1.00 94.19 185 GLY A CA 1
ATOM 1499 C C . GLY A 1 185 ? -12.950 5.300 7.824 1.00 94.19 185 GLY A C 1
ATOM 1500 O O . GLY A 1 185 ? -14.058 4.786 7.719 1.00 94.19 185 GLY A O 1
ATOM 1501 N N . LYS A 1 186 ? -12.039 5.230 6.844 1.00 92.81 186 LYS A N 1
ATOM 1502 C CA . LYS A 1 186 ? -12.288 4.604 5.529 1.00 92.81 186 LYS A CA 1
ATOM 1503 C C . LYS A 1 186 ? -11.927 3.122 5.473 1.00 92.81 186 LYS A C 1
ATOM 1505 O O . LYS A 1 186 ? -12.542 2.385 4.707 1.00 92.81 186 LYS A O 1
ATOM 1510 N N . LEU A 1 187 ? -10.907 2.699 6.214 1.00 93.75 187 LEU A N 1
ATOM 1511 C CA . LEU A 1 187 ? -10.413 1.327 6.162 1.00 93.75 187 LEU A CA 1
ATOM 1512 C C . LEU A 1 187 ? -11.305 0.409 7.005 1.00 93.75 187 LEU A C 1
ATOM 1514 O O . LEU A 1 187 ? -11.404 0.567 8.222 1.00 93.75 187 LEU A O 1
ATOM 1518 N N . SER A 1 188 ? -11.915 -0.583 6.353 1.00 93.62 188 SER A N 1
ATOM 1519 C CA . SER A 1 188 ? -12.772 -1.591 6.998 1.00 93.62 188 SER A CA 1
ATOM 1520 C C . SER A 1 188 ? -12.019 -2.457 8.008 1.00 93.62 188 SER A C 1
ATOM 1522 O O . SER A 1 188 ? -12.613 -2.980 8.943 1.00 93.62 188 SER A O 1
ATOM 1524 N N . ALA A 1 189 ? -10.694 -2.566 7.868 1.00 96.00 189 ALA A N 1
ATOM 1525 C CA . ALA A 1 189 ? -9.833 -3.266 8.819 1.00 96.00 189 ALA A CA 1
ATOM 1526 C C . ALA A 1 189 ? -9.995 -2.757 10.262 1.00 96.00 189 ALA A C 1
ATOM 1528 O O . ALA A 1 189 ? -9.834 -3.519 11.210 1.00 96.00 189 ALA A O 1
ATOM 1529 N N . PHE A 1 190 ? -10.355 -1.483 10.438 1.00 97.81 190 PHE A N 1
ATOM 1530 C CA . PHE A 1 190 ? -10.547 -0.883 11.755 1.00 97.81 190 PHE A CA 1
ATOM 1531 C C . PHE A 1 190 ? -11.976 -0.983 12.290 1.00 97.81 190 PHE A C 1
ATOM 1533 O O . PHE A 1 190 ? -12.226 -0.533 13.407 1.00 97.81 190 PHE A O 1
ATOM 1540 N N . ASP A 1 191 ? -12.918 -1.580 11.550 1.00 96.31 191 ASP A N 1
ATOM 1541 C CA . ASP A 1 191 ? -14.322 -1.683 11.971 1.00 96.31 191 ASP A CA 1
ATOM 1542 C C . ASP A 1 191 ? -14.463 -2.348 13.349 1.00 96.31 191 ASP A C 1
ATOM 1544 O O . ASP A 1 191 ? -15.289 -1.921 14.154 1.00 96.31 191 ASP A O 1
ATOM 1548 N N . ALA A 1 192 ? -13.610 -3.335 13.644 1.00 94.75 192 ALA A N 1
ATOM 1549 C CA . ALA A 1 192 ? -13.616 -4.073 14.905 1.00 94.75 192 ALA A CA 1
ATOM 1550 C C . ALA A 1 192 ? -13.143 -3.257 16.120 1.00 94.75 19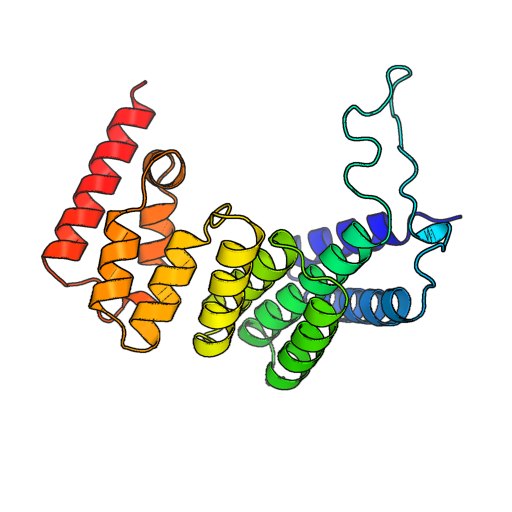2 ALA A C 1
ATOM 1552 O O . ALA A 1 192 ? -13.536 -3.578 17.235 1.00 94.75 192 ALA A O 1
ATOM 1553 N N . ILE A 1 193 ? -12.321 -2.221 15.915 1.00 97.81 193 ILE A N 1
ATOM 1554 C CA . ILE A 1 193 ? -11.702 -1.442 17.004 1.00 97.81 193 ILE A CA 1
ATOM 1555 C C . ILE A 1 193 ? -12.222 -0.005 17.083 1.00 97.81 193 ILE A C 1
ATOM 1557 O O . ILE A 1 193 ? -11.908 0.722 18.020 1.00 97.81 193 ILE A O 1
ATOM 1561 N N . ARG A 1 194 ? -13.014 0.439 16.099 1.00 95.56 194 ARG A N 1
ATOM 1562 C CA . ARG A 1 194 ? -13.458 1.838 15.978 1.00 95.56 194 ARG A CA 1
ATOM 1563 C C . ARG A 1 194 ? -14.263 2.323 17.186 1.00 95.56 194 ARG A C 1
ATOM 1565 O O . ARG A 1 194 ? -14.267 3.516 17.467 1.00 95.56 194 ARG A O 1
ATOM 1572 N N . GLY A 1 195 ? -14.966 1.413 17.858 1.00 96.50 195 GLY A N 1
ATOM 1573 C CA . GLY A 1 195 ? -15.761 1.713 19.049 1.00 96.50 195 GLY A CA 1
ATOM 1574 C C . GLY A 1 195 ? -14.996 1.606 20.368 1.00 96.50 195 GLY A C 1
ATOM 1575 O O . GLY A 1 195 ? -15.577 1.901 21.411 1.00 96.50 195 GLY A O 1
ATOM 1576 N N . ASP A 1 196 ? -13.733 1.177 20.347 1.00 98.06 196 ASP A N 1
ATOM 1577 C CA . ASP A 1 196 ? -12.964 1.004 21.573 1.00 98.06 196 ASP A CA 1
ATOM 1578 C C . ASP A 1 196 ? -12.654 2.365 22.198 1.00 98.06 196 ASP A C 1
ATOM 1580 O O . ASP A 1 196 ? -12.296 3.317 21.503 1.00 98.06 196 ASP A O 1
ATOM 1584 N N . ALA A 1 197 ? -12.792 2.462 23.523 1.00 97.88 197 ALA A N 1
ATOM 1585 C CA . ALA A 1 197 ? -12.681 3.734 24.237 1.00 97.88 197 ALA A CA 1
ATOM 1586 C C . ALA A 1 197 ? -11.343 4.449 23.978 1.00 97.88 197 ALA A C 1
ATOM 1588 O O . ALA A 1 197 ? -11.317 5.662 23.796 1.00 97.88 197 ALA A O 1
ATOM 1589 N N . ASP A 1 198 ? -10.253 3.687 23.898 1.00 96.94 198 ASP A N 1
ATOM 1590 C CA . ASP A 1 198 ? -8.914 4.198 23.615 1.00 96.94 198 ASP A CA 1
ATOM 1591 C C . ASP A 1 198 ? -8.743 4.662 22.160 1.00 96.94 198 ASP A C 1
ATOM 1593 O O . ASP A 1 198 ? -8.002 5.605 21.894 1.00 96.94 198 ASP A O 1
ATOM 1597 N N . MET A 1 199 ? -9.439 4.035 21.208 1.00 98.06 199 MET A N 1
ATOM 1598 C CA . MET A 1 199 ? -9.435 4.463 19.805 1.00 98.06 199 MET A CA 1
ATOM 1599 C C . MET A 1 199 ? -10.293 5.708 19.588 1.00 98.06 199 MET A C 1
ATOM 1601 O O . MET A 1 199 ? -9.909 6.584 18.815 1.00 98.06 199 MET A O 1
ATOM 1605 N N . VAL A 1 200 ? -11.421 5.821 20.292 1.00 97.81 200 VAL A N 1
ATOM 1606 C CA . VAL A 1 200 ? -12.239 7.043 20.302 1.00 97.81 200 VAL A CA 1
ATOM 1607 C C . VAL A 1 200 ? -11.428 8.217 20.856 1.00 97.81 200 VAL A C 1
ATOM 1609 O O . VAL A 1 200 ? -11.376 9.270 20.224 1.00 97.81 200 VAL A O 1
ATOM 1612 N N . GLU A 1 201 ? -10.731 8.020 21.978 1.00 97.81 201 GLU A N 1
ATOM 1613 C CA . GLU A 1 201 ? -9.858 9.041 22.569 1.00 97.81 201 GLU A CA 1
ATOM 1614 C C . GLU A 1 201 ? -8.727 9.459 21.617 1.00 97.81 201 GLU A C 1
ATOM 1616 O O . GLU A 1 201 ? -8.507 10.654 21.410 1.00 97.81 201 GLU A O 1
ATOM 1621 N N . LEU A 1 202 ? -8.065 8.494 20.968 1.00 97.06 202 LEU A N 1
ATOM 1622 C CA . LEU A 1 202 ? -7.012 8.763 19.985 1.00 97.06 202 LEU A CA 1
ATOM 1623 C C . LEU A 1 202 ? -7.526 9.567 18.776 1.00 97.06 202 LEU A C 1
ATOM 1625 O O . LEU A 1 202 ? -6.865 10.495 18.306 1.00 97.06 202 LEU A O 1
ATOM 1629 N N . VAL A 1 203 ? -8.716 9.242 18.265 1.00 96.38 203 VAL A N 1
ATOM 1630 C CA . VAL A 1 203 ? -9.326 9.986 17.152 1.00 96.38 203 VAL A CA 1
ATOM 1631 C C . VAL A 1 203 ? -9.654 11.425 17.563 1.00 96.38 203 VAL A C 1
ATOM 1633 O O . VAL A 1 203 ? -9.401 12.350 16.783 1.00 96.38 203 VAL A O 1
ATOM 1636 N N . ASP A 1 204 ? -10.150 11.632 18.785 1.00 96.38 204 ASP A N 1
ATOM 1637 C CA . ASP A 1 204 ? -10.394 12.967 19.339 1.00 96.38 204 ASP A CA 1
ATOM 1638 C C . ASP A 1 204 ? -9.088 13.765 19.498 1.00 96.38 204 ASP A C 1
ATOM 1640 O O . ASP A 1 204 ? -9.055 14.973 19.241 1.00 96.38 204 ASP A O 1
ATOM 1644 N N . GLU A 1 205 ? -7.994 13.116 19.902 1.00 95.19 205 GLU A N 1
ATOM 1645 C CA . GLU A 1 205 ? -6.661 13.725 19.960 1.00 95.19 205 GLU A CA 1
ATOM 1646 C C . GLU A 1 205 ? -6.182 14.195 18.587 1.00 95.19 205 GLU A C 1
ATOM 1648 O O . GLU A 1 205 ? -5.759 15.349 18.442 1.00 95.19 205 GLU A O 1
ATOM 1653 N N . TRP A 1 206 ? -6.296 13.345 17.564 1.00 95.56 206 TRP A N 1
ATOM 1654 C CA . TRP A 1 206 ? -5.954 13.722 16.194 1.00 95.56 206 TRP A CA 1
ATOM 1655 C C . TRP A 1 206 ? -6.794 14.893 15.692 1.00 95.56 206 TRP A C 1
ATOM 1657 O O . TRP A 1 206 ? -6.257 15.808 15.065 1.00 95.56 206 TRP A O 1
ATOM 1667 N N . GLU A 1 207 ? -8.094 14.910 15.991 1.00 94.94 207 GLU A N 1
ATOM 1668 C CA . GLU A 1 207 ? -8.968 16.017 15.609 1.00 94.94 207 GLU A CA 1
ATOM 1669 C C . GLU A 1 207 ? -8.572 17.331 16.300 1.00 94.94 207 GLU A C 1
ATOM 1671 O O . GLU A 1 207 ? -8.562 18.391 15.665 1.00 94.94 207 GLU A O 1
ATOM 1676 N N . ARG A 1 208 ? -8.194 17.291 17.584 1.00 93.44 208 ARG A N 1
ATOM 1677 C CA . ARG A 1 208 ? -7.672 18.475 18.287 1.00 93.44 208 ARG A CA 1
ATOM 1678 C C . ARG A 1 208 ? -6.398 19.000 17.625 1.00 93.44 208 ARG A C 1
ATOM 1680 O O . ARG A 1 208 ? -6.296 20.205 17.394 1.00 93.44 208 ARG A O 1
ATOM 1687 N N . ALA A 1 209 ? -5.462 18.118 17.278 1.00 90.12 209 ALA A N 1
ATOM 1688 C CA . ALA A 1 209 ? -4.223 18.492 16.600 1.00 90.12 209 ALA A CA 1
ATOM 1689 C C . ALA A 1 209 ? -4.470 19.093 15.199 1.00 90.12 209 ALA A C 1
ATOM 1691 O O . ALA A 1 209 ? -3.862 20.108 14.853 1.00 90.12 209 ALA A O 1
ATOM 1692 N N . GLU A 1 210 ? -5.409 18.532 14.426 1.00 90.62 210 GLU A N 1
ATOM 1693 C CA . GLU A 1 210 ? -5.852 19.055 13.121 1.00 90.62 210 GLU A CA 1
ATOM 1694 C C . GLU A 1 210 ? -6.367 20.503 13.242 1.00 90.62 210 GLU A C 1
ATOM 1696 O O . GLU A 1 210 ? -6.008 21.373 12.444 1.00 90.62 210 GLU A O 1
ATOM 1701 N N . ARG A 1 211 ? -7.187 20.792 14.264 1.00 90.69 211 ARG A N 1
ATOM 1702 C CA . ARG A 1 211 ? -7.741 22.140 14.496 1.00 90.69 211 ARG A CA 1
ATOM 1703 C C . ARG A 1 211 ? -6.666 23.161 14.855 1.00 90.69 211 ARG A C 1
ATOM 1705 O O . ARG A 1 211 ? -6.716 24.277 14.345 1.00 90.69 211 ARG A O 1
ATOM 1712 N N . VAL A 1 212 ? -5.706 22.786 15.703 1.00 87.38 212 VAL A N 1
ATOM 1713 C CA . VAL A 1 212 ? -4.587 23.667 16.078 1.00 87.38 212 VAL A CA 1
ATOM 1714 C C . VAL A 1 212 ? -3.768 24.033 14.844 1.00 87.38 212 VAL A C 1
ATOM 1716 O O . VAL A 1 212 ? -3.501 25.211 14.620 1.00 87.38 212 VAL A O 1
ATOM 1719 N N . TRP A 1 213 ? -3.442 23.056 13.997 1.00 81.62 213 TRP A N 1
ATOM 1720 C CA . TRP A 1 213 ? -2.667 23.301 12.782 1.00 81.62 213 TRP A CA 1
ATOM 1721 C C . TRP A 1 213 ? -3.367 24.246 11.799 1.00 81.62 213 TRP A C 1
ATOM 1723 O O . TRP A 1 213 ? -2.725 25.114 11.226 1.00 81.62 213 TRP A O 1
ATOM 1733 N N . ARG A 1 214 ? -4.691 24.131 11.639 1.00 79.12 214 ARG A N 1
ATOM 1734 C CA . ARG A 1 214 ? -5.477 25.031 10.771 1.00 79.12 214 ARG A CA 1
ATOM 1735 C C . ARG A 1 214 ? -5.595 26.468 11.284 1.00 79.12 214 ARG A C 1
ATOM 1737 O O . ARG A 1 214 ? -6.062 27.325 10.541 1.00 79.12 214 ARG A O 1
ATOM 1744 N N . SER A 1 215 ? -5.257 26.709 12.549 1.00 76.75 215 SER A N 1
ATOM 1745 C CA . SER A 1 215 ? -5.309 28.038 13.169 1.00 76.75 215 SER A CA 1
ATOM 1746 C C . SER A 1 215 ? -3.976 28.797 13.134 1.00 76.75 215 SER A C 1
ATOM 1748 O O . SER A 1 215 ? -3.941 29.953 13.557 1.00 76.75 215 SER A O 1
ATOM 1750 N N . LEU A 1 216 ? -2.911 28.148 12.650 1.00 71.12 216 LEU A N 1
ATOM 1751 C CA . LEU A 1 216 ? -1.577 28.715 12.428 1.00 71.12 216 LEU A CA 1
ATOM 1752 C C . LEU A 1 216 ? -1.432 29.199 10.981 1.00 71.12 216 LEU A C 1
ATOM 1754 O O . LEU A 1 216 ? -0.747 30.228 10.796 1.00 71.12 216 LEU A O 1
#

pLDDT: mean 83.89, std 13.69, range [43.72, 98.56]

Sequence (216 aa):
MEEHFQYYGICSNQYREMGRWDEVEEHSRAYVDWAKVLPAADLRLQIRPLALTEEGDENAGAHNGDDFRWWTVCYALADRILRARHETRLPAEDILTELDWALDQHQSAGSYSIAGQSACETGHYSEALRYLRKEEELGSRLVNRGDIYLAAALVALGQVEEGKEWLRNIYGRLVANGQCRSWFGKLSAFDAIRGDADMVELVDEWERAERVWRSL

Secondary structure (DSSP, 8-state):
---HHHHHHHHHHHHHHTT-HHHHHHHHHHHHHHHHTS-TT-GGGPPPP--SSTT--TTTTTT-HHHHHHHHHHHHHHHHHHHHHHH----THHHHHHHHHHHHH---HHHHHHHHHHHHHTT-HHHHHHHHHHHHHHHSS--TTHHHHHHHHHHHTT-HHHHHHHHHT--THHHHTTHHHHHHHH-GGGTTTTTSHHHHHHHHHHHHHHHHHHT-